Protein AF-A0A969K984-F1 (afdb_monomer)

Structure (mmCIF, N/CA/C/O backbone):
data_AF-A0A969K984-F1
#
_entry.id   AF-A0A969K984-F1
#
loop_
_atom_site.group_PDB
_atom_site.id
_atom_site.type_symbol
_atom_site.label_atom_id
_atom_site.label_alt_id
_atom_site.label_comp_id
_atom_site.label_asym_id
_atom_site.label_entity_id
_atom_site.label_seq_id
_atom_site.pdbx_PDB_ins_code
_atom_site.Cartn_x
_atom_site.Cartn_y
_atom_site.Cartn_z
_atom_site.occupancy
_atom_site.B_iso_or_equiv
_atom_site.auth_seq_id
_atom_site.auth_comp_id
_atom_site.auth_asym_id
_atom_site.auth_atom_id
_atom_site.pdbx_PDB_model_num
ATOM 1 N N . MET A 1 1 ? 23.010 2.776 8.283 1.00 29.44 1 MET A N 1
ATOM 2 C CA . MET A 1 1 ? 22.307 3.448 9.401 1.00 29.44 1 MET A CA 1
ATOM 3 C C . MET A 1 1 ? 20.868 3.620 8.939 1.00 29.44 1 MET A C 1
ATOM 5 O O . MET A 1 1 ? 20.671 4.414 8.045 1.00 29.44 1 MET A O 1
ATOM 9 N N . LYS A 1 2 ? 19.859 2.858 9.358 1.00 31.31 2 LYS A N 1
ATOM 10 C CA . LYS A 1 2 ? 19.681 1.889 10.449 1.00 31.31 2 LYS A CA 1
ATOM 11 C C . LYS A 1 2 ? 18.941 0.668 9.880 1.00 31.31 2 LYS A C 1
ATOM 13 O O . LYS A 1 2 ? 17.960 0.861 9.172 1.00 31.31 2 LYS A O 1
ATOM 18 N N . ASP A 1 3 ? 19.363 -0.538 10.251 1.00 35.41 3 ASP A N 1
ATOM 19 C CA . ASP A 1 3 ? 18.446 -1.679 10.307 1.00 35.41 3 ASP A CA 1
ATOM 20 C C . ASP A 1 3 ? 17.436 -1.366 11.413 1.00 35.41 3 ASP A C 1
ATOM 22 O O . ASP A 1 3 ? 17.715 -1.510 12.605 1.00 35.41 3 ASP A O 1
ATOM 26 N N . ILE A 1 4 ? 16.303 -0.795 11.018 1.00 31.98 4 ILE A N 1
ATOM 27 C CA . ILE A 1 4 ? 15.129 -0.690 11.875 1.00 31.98 4 ILE A CA 1
ATOM 28 C C . ILE A 1 4 ? 14.462 -2.071 11.798 1.00 31.98 4 ILE A C 1
ATOM 30 O O . ILE A 1 4 ? 14.256 -2.555 10.684 1.00 31.98 4 ILE A O 1
ATOM 34 N N . PRO A 1 5 ? 14.185 -2.746 12.928 1.00 35.31 5 PRO A N 1
ATOM 35 C CA . PRO A 1 5 ? 13.634 -4.096 12.909 1.00 35.31 5 PRO A CA 1
ATOM 36 C C . PRO A 1 5 ? 12.324 -4.154 12.110 1.00 35.31 5 PRO A C 1
ATOM 38 O O . PRO A 1 5 ? 11.522 -3.227 12.164 1.00 35.31 5 PRO A O 1
ATOM 41 N N . GLU A 1 6 ? 12.133 -5.276 11.409 1.00 37.88 6 GLU A N 1
ATOM 42 C CA . GLU A 1 6 ? 11.115 -5.626 10.392 1.00 37.88 6 GLU A CA 1
ATOM 43 C C . GLU A 1 6 ? 9.630 -5.397 10.759 1.00 37.88 6 GLU A C 1
ATOM 45 O O . GLU A 1 6 ? 8.745 -5.661 9.950 1.00 37.88 6 GLU A O 1
ATOM 50 N N . LEU A 1 7 ? 9.338 -4.869 11.948 1.00 39.16 7 LEU A N 1
ATOM 51 C CA . LEU A 1 7 ? 8.000 -4.545 12.442 1.00 39.16 7 LEU A CA 1
ATOM 52 C C . LEU A 1 7 ? 7.930 -3.081 12.900 1.00 39.16 7 LEU A C 1
ATOM 54 O O . LEU A 1 7 ? 7.520 -2.776 14.019 1.00 39.16 7 LEU A O 1
ATOM 58 N N . THR A 1 8 ? 8.324 -2.143 12.040 1.00 38.81 8 THR A N 1
ATOM 59 C CA . THR A 1 8 ? 7.942 -0.739 12.222 1.00 38.81 8 THR A CA 1
ATOM 60 C C . THR A 1 8 ? 6.462 -0.589 11.885 1.00 38.81 8 THR A C 1
ATOM 62 O O . THR A 1 8 ? 6.066 -0.413 10.732 1.00 38.81 8 THR A O 1
ATOM 65 N N . LEU A 1 9 ? 5.620 -0.682 12.910 1.00 52.91 9 LEU A N 1
ATOM 66 C CA . LEU A 1 9 ? 4.238 -0.236 12.828 1.00 52.91 9 LEU A CA 1
ATOM 67 C C . LEU A 1 9 ? 4.232 1.294 12.854 1.00 52.91 9 LEU A C 1
ATOM 69 O O . LEU A 1 9 ? 4.351 1.922 13.901 1.00 52.91 9 LEU A O 1
ATOM 73 N N . ASP A 1 10 ? 4.146 1.887 11.670 1.00 60.81 10 ASP A N 1
ATOM 74 C CA . ASP A 1 10 ? 3.918 3.317 11.514 1.00 60.81 10 ASP A CA 1
ATOM 75 C C . ASP A 1 10 ? 2.566 3.689 12.153 1.00 60.81 10 ASP A C 1
ATOM 77 O O . ASP A 1 10 ? 1.529 3.136 11.786 1.00 60.81 10 ASP A O 1
ATOM 81 N N . LEU A 1 11 ? 2.578 4.608 13.122 1.00 63.75 11 LEU A N 1
ATOM 82 C CA . LEU A 1 11 ? 1.380 5.106 13.807 1.00 63.75 11 LEU A CA 1
ATOM 83 C C . LEU A 1 11 ? 0.364 5.699 12.842 1.00 63.75 11 LEU A C 1
ATOM 85 O O . LEU A 1 11 ? -0.839 5.492 13.008 1.00 63.75 11 LEU A O 1
ATOM 89 N N . VAL A 1 12 ? 0.848 6.402 11.819 1.00 57.31 12 VAL A N 1
ATOM 90 C CA . VAL A 1 12 ? 0.005 6.953 10.760 1.00 57.31 12 VAL A CA 1
ATOM 91 C C . VAL A 1 12 ? -0.659 5.802 10.010 1.00 57.31 12 VAL A C 1
ATOM 93 O O . VAL A 1 12 ? -1.861 5.839 9.749 1.00 57.31 12 VAL A O 1
ATOM 96 N N . ALA A 1 13 ? 0.085 4.726 9.738 1.00 58.88 13 ALA A N 1
ATOM 97 C CA . ALA A 1 13 ? -0.450 3.526 9.110 1.00 58.88 13 ALA A CA 1
ATOM 98 C C . ALA A 1 13 ? -1.434 2.766 10.011 1.00 58.88 13 ALA A C 1
ATOM 100 O O . ALA A 1 13 ? -2.485 2.380 9.512 1.00 58.88 13 ALA A O 1
ATOM 101 N N . ILE A 1 14 ? -1.157 2.559 11.305 1.00 65.06 14 ILE A N 1
ATOM 102 C CA . ILE A 1 14 ? -2.120 1.933 12.231 1.00 65.06 14 ILE A CA 1
ATOM 103 C C . ILE A 1 14 ? -3.399 2.749 12.245 1.00 65.06 14 ILE A C 1
ATOM 105 O O . ILE A 1 14 ? -4.471 2.205 12.006 1.00 65.06 14 ILE A O 1
ATOM 109 N N . ARG A 1 15 ? -3.291 4.058 12.463 1.00 65.19 15 ARG A N 1
ATOM 110 C CA . ARG A 1 15 ? -4.467 4.897 12.629 1.00 65.19 15 ARG A CA 1
ATOM 111 C C . ARG A 1 15 ? -5.295 4.981 11.353 1.00 65.19 15 ARG A C 1
ATOM 113 O O . ARG A 1 15 ? -6.510 4.814 11.386 1.00 65.19 15 ARG A O 1
ATOM 120 N N . LYS A 1 16 ? -4.633 5.150 10.207 1.00 62.50 16 LYS A N 1
ATOM 121 C CA . LYS A 1 16 ? -5.291 5.120 8.898 1.00 62.50 16 LYS A CA 1
ATOM 122 C C . LYS A 1 16 ? -6.009 3.792 8.651 1.00 62.50 16 LYS A C 1
ATOM 124 O O . LYS A 1 16 ? -7.085 3.785 8.059 1.00 62.50 16 LYS A O 1
ATOM 129 N N . ARG A 1 17 ? -5.394 2.673 9.047 1.00 60.78 17 ARG A N 1
ATOM 130 C CA . ARG A 1 17 ? -5.934 1.330 8.805 1.00 60.78 17 ARG A CA 1
ATOM 131 C C . ARG A 1 17 ? -7.033 0.941 9.794 1.00 60.78 17 ARG A C 1
ATOM 133 O O . ARG A 1 17 ? -7.969 0.286 9.365 1.00 60.78 17 ARG A O 1
ATOM 140 N N . ALA A 1 18 ? -6.933 1.344 11.058 1.00 57.12 18 ALA A N 1
ATOM 141 C CA . ALA A 1 18 ? -7.891 1.007 12.109 1.00 57.12 18 ALA A CA 1
ATOM 142 C C . ALA A 1 18 ? -9.104 1.950 12.136 1.00 57.12 18 ALA A C 1
ATOM 144 O O . ALA A 1 18 ? -10.212 1.497 12.388 1.00 57.12 18 ALA A O 1
ATOM 145 N N . PHE A 1 19 ? -8.921 3.239 11.826 1.00 60.19 19 PHE A N 1
ATOM 146 C CA . PHE A 1 19 ? -9.967 4.254 12.024 1.00 60.19 19 PHE A CA 1
ATOM 147 C C . PHE A 1 19 ? -10.471 4.903 10.728 1.00 60.19 19 PHE A C 1
ATOM 149 O O . PHE A 1 19 ? -11.319 5.788 10.766 1.00 60.19 19 PHE A O 1
ATOM 156 N N . GLY A 1 20 ? -9.976 4.475 9.559 1.00 54.44 20 GLY A N 1
ATOM 157 C CA . GLY A 1 20 ? -10.542 4.844 8.252 1.00 54.44 20 GLY A CA 1
ATOM 158 C C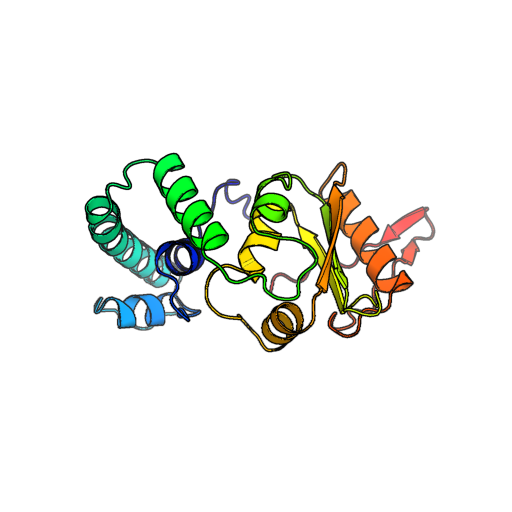 . GLY A 1 20 ? -10.445 6.328 7.872 1.00 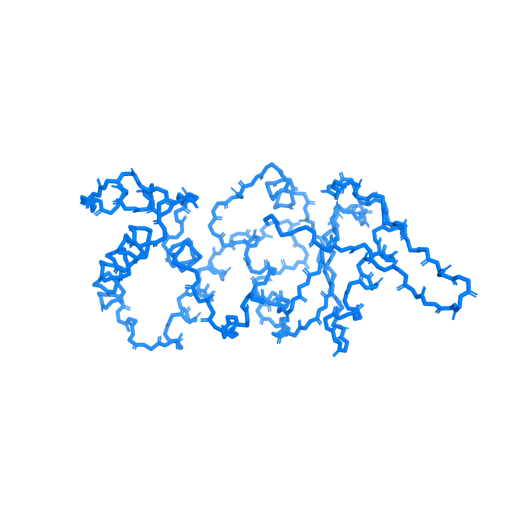54.44 20 GLY A C 1
ATOM 159 O O . GLY A 1 20 ? -10.973 6.728 6.834 1.00 54.44 20 GLY A O 1
ATOM 160 N N . GLU A 1 21 ? -9.764 7.150 8.669 1.00 53.78 21 GLU A N 1
ATOM 161 C CA . GLU A 1 21 ? -9.689 8.590 8.449 1.00 53.78 21 GLU A CA 1
ATOM 162 C C . GLU A 1 21 ? -8.963 8.896 7.123 1.00 53.78 21 GLU A C 1
ATOM 164 O O . GLU A 1 21 ? -7.994 8.229 6.725 1.00 53.78 21 GLU A O 1
ATOM 169 N N . SER A 1 22 ? -9.411 9.938 6.411 1.00 55.97 22 SER A N 1
ATOM 170 C CA . SER A 1 22 ? -8.563 10.690 5.480 1.00 55.97 22 SER A CA 1
ATOM 171 C C . SER A 1 22 ? -7.473 11.368 6.301 1.00 55.97 22 SER A C 1
ATOM 173 O O . SER A 1 22 ? -7.573 12.541 6.641 1.00 55.97 22 SER A O 1
ATOM 175 N N . GLY A 1 23 ? -6.538 10.540 6.756 1.00 52.88 23 GLY A N 1
ATOM 176 C CA . GLY A 1 23 ? -5.785 10.811 7.958 1.00 52.88 23 GLY A CA 1
ATOM 177 C C . GLY A 1 23 ? -4.539 11.640 7.689 1.00 52.88 23 GLY A C 1
ATOM 178 O O . GLY A 1 23 ? -3.985 11.566 6.585 1.00 52.88 23 GLY A O 1
ATOM 179 N N . PRO A 1 24 ? -4.099 12.397 8.695 1.00 55.31 24 PRO A N 1
ATOM 180 C CA . PRO A 1 24 ? -3.012 13.341 8.548 1.00 55.31 24 PRO A CA 1
ATOM 181 C C . PRO A 1 24 ? -1.668 12.688 8.211 1.00 55.31 24 PRO A C 1
ATOM 183 O O . PRO A 1 24 ? -1.425 11.534 8.567 1.00 55.31 24 PRO A O 1
ATOM 186 N N . ARG A 1 25 ? -0.823 13.404 7.466 1.00 60.44 25 ARG A N 1
ATOM 187 C CA . ARG A 1 25 ? 0.450 12.907 6.917 1.00 60.44 25 ARG A CA 1
ATOM 188 C C . ARG A 1 25 ? 1.570 12.969 7.939 1.00 60.44 25 ARG A C 1
ATOM 190 O O . ARG A 1 25 ? 2.476 12.144 7.888 1.00 60.44 25 ARG A O 1
ATOM 197 N N . GLU A 1 26 ? 1.475 13.924 8.851 1.00 70.50 26 GLU A N 1
ATOM 198 C CA . GLU A 1 26 ? 2.535 14.241 9.789 1.00 70.50 26 GLU A CA 1
ATOM 199 C C . GLU A 1 26 ? 2.095 13.988 11.238 1.00 70.50 26 GLU A C 1
ATOM 201 O O . GLU A 1 26 ? 0.916 14.157 11.572 1.00 70.50 26 GLU A O 1
ATOM 206 N N . PRO A 1 27 ? 3.017 13.607 12.143 1.00 73.69 27 PRO A N 1
ATOM 207 C CA . PRO A 1 27 ? 2.675 13.308 13.533 1.00 73.69 27 PRO A CA 1
ATOM 208 C C . PRO A 1 27 ? 1.909 14.432 14.251 1.00 73.69 27 PRO A C 1
ATOM 210 O O . PRO A 1 27 ? 1.051 14.147 15.081 1.00 73.69 27 PRO A O 1
ATOM 213 N N . TRP A 1 28 ? 2.175 15.704 13.945 1.00 75.62 28 TRP A N 1
ATOM 214 C CA . TRP A 1 28 ? 1.478 16.831 14.583 1.00 75.62 28 TRP A CA 1
ATOM 215 C C . TRP A 1 28 ? 0.024 16.946 14.152 1.00 75.62 28 TRP A C 1
ATOM 217 O O . TRP A 1 28 ? -0.841 17.075 15.008 1.00 75.62 28 TRP A O 1
ATOM 227 N N . GLU A 1 29 ? -0.286 16.774 12.872 1.00 76.31 29 GLU A N 1
ATOM 228 C CA . GLU A 1 29 ? -1.673 16.794 12.414 1.00 76.31 29 GLU A CA 1
ATOM 229 C C . GLU A 1 29 ? -2.475 15.607 13.020 1.00 76.31 29 GLU A C 1
ATOM 231 O O . GLU A 1 29 ? -3.654 15.723 13.362 1.00 76.31 29 GLU A O 1
ATOM 236 N N . VAL A 1 30 ? -1.820 14.453 13.226 1.00 75.12 30 VAL A N 1
ATOM 237 C CA . VAL A 1 30 ? -2.379 13.293 13.954 1.00 75.12 30 VAL A CA 1
ATOM 238 C C . VAL A 1 30 ? -2.660 13.655 15.419 1.00 75.12 30 VAL A C 1
ATOM 240 O O . VAL A 1 30 ? -3.706 13.279 15.961 1.00 75.12 30 VAL A O 1
ATOM 243 N N . ALA A 1 31 ? -1.758 14.396 16.061 1.00 79.31 31 ALA A N 1
ATOM 244 C CA . ALA A 1 31 ? -1.942 14.892 17.419 1.00 79.31 31 ALA A CA 1
ATOM 245 C C . ALA A 1 31 ? -3.056 15.949 17.519 1.00 79.31 31 ALA A C 1
ATOM 247 O O . ALA A 1 31 ? -3.873 15.851 18.435 1.00 79.31 31 ALA A O 1
ATOM 248 N N . GLU A 1 32 ? -3.149 16.889 16.571 1.00 80.69 32 GLU A N 1
ATOM 249 C CA . GLU A 1 32 ? -4.239 17.875 16.480 1.00 80.69 32 GLU A CA 1
ATOM 250 C C . GLU A 1 32 ? -5.601 17.188 16.451 1.00 80.69 32 GLU A C 1
ATOM 252 O O . GLU A 1 32 ? -6.482 17.519 17.246 1.00 80.69 32 GLU A O 1
ATOM 257 N N . HIS A 1 33 ? -5.759 16.174 15.596 1.00 75.19 33 HIS A N 1
ATOM 258 C CA . HIS A 1 33 ? -7.023 15.447 15.479 1.00 75.19 33 HIS A CA 1
ATOM 259 C C . HIS A 1 33 ? -7.401 14.699 16.763 1.00 75.19 33 HIS A C 1
ATOM 261 O O . HIS A 1 33 ? -8.579 14.564 17.075 1.00 75.19 33 HIS A O 1
ATOM 267 N N . LEU A 1 34 ? -6.421 14.217 17.535 1.00 74.75 34 LEU A N 1
ATOM 268 C CA . LEU A 1 34 ? -6.675 13.574 18.837 1.00 74.75 34 LEU A CA 1
ATOM 269 C C . LEU A 1 34 ? -6.862 14.574 19.980 1.00 74.75 34 LEU A C 1
ATOM 271 O O . LEU A 1 34 ? -7.049 14.153 21.122 1.00 74.75 34 LEU A O 1
ATOM 275 N N . GLY A 1 35 ? -6.773 15.878 19.706 1.00 81.44 35 GLY A N 1
ATOM 276 C CA . GLY A 1 35 ? -6.778 16.907 20.740 1.00 81.44 35 GLY A CA 1
ATOM 277 C C . GLY A 1 35 ? -5.573 16.812 21.679 1.00 81.44 35 GLY A C 1
ATOM 278 O O . GLY A 1 35 ? -5.667 17.221 22.835 1.00 81.44 35 GLY A O 1
ATOM 279 N N . ILE A 1 36 ? -4.453 16.250 21.214 1.00 83.25 36 ILE A N 1
ATOM 280 C CA . ILE A 1 36 ? -3.220 16.114 21.992 1.00 83.25 36 ILE A CA 1
ATOM 281 C C . ILE A 1 36 ? -2.442 17.437 21.909 1.00 83.25 36 ILE A C 1
ATOM 283 O O . ILE A 1 36 ? -2.004 17.820 20.818 1.00 83.25 36 ILE A O 1
ATOM 287 N N . PRO A 1 37 ? -2.206 18.131 23.039 1.00 83.44 37 PRO A N 1
ATOM 288 C CA . PRO A 1 37 ? -1.385 19.335 23.050 1.00 83.44 37 PRO A CA 1
ATOM 289 C C . PRO A 1 37 ? 0.052 19.012 22.634 1.00 83.44 37 PRO A C 1
ATOM 291 O O . PRO A 1 37 ? 0.687 18.129 23.213 1.00 83.44 37 PRO A O 1
ATOM 294 N N . HIS A 1 38 ? 0.581 19.740 21.657 1.00 82.06 38 HIS A N 1
ATOM 295 C CA . HIS A 1 38 ? 1.944 19.562 21.169 1.00 82.06 38 HIS A CA 1
ATOM 296 C C . HIS A 1 38 ? 2.525 20.889 20.673 1.00 82.06 38 HIS A C 1
ATOM 298 O O . HIS A 1 38 ? 1.819 21.883 20.516 1.00 82.06 38 HIS A O 1
ATOM 304 N N . VAL A 1 39 ? 3.839 20.895 20.460 1.00 78.81 39 VAL A N 1
ATOM 305 C CA . VAL A 1 39 ? 4.561 21.982 19.799 1.00 78.81 39 VAL A CA 1
ATOM 306 C C . VAL A 1 39 ? 5.069 21.424 18.479 1.00 78.81 39 VAL A C 1
ATOM 308 O O . VAL A 1 39 ? 5.701 20.366 18.478 1.00 78.81 39 VAL A O 1
ATOM 311 N N . GLU A 1 40 ? 4.799 22.117 17.375 1.00 75.56 40 GLU A N 1
ATOM 312 C CA . GLU A 1 40 ? 5.416 21.798 16.088 1.00 75.56 40 GLU A CA 1
ATOM 313 C C . GLU A 1 40 ? 6.937 21.933 16.219 1.00 75.56 40 GLU A C 1
ATOM 315 O O . GLU A 1 40 ? 7.480 23.024 16.409 1.00 75.56 40 GLU A O 1
ATOM 320 N N . ALA A 1 41 ? 7.631 20.800 16.180 1.00 75.38 41 ALA A N 1
ATOM 321 C CA . ALA A 1 41 ? 9.069 20.733 16.350 1.00 75.38 41 ALA A CA 1
ATOM 322 C C . ALA A 1 41 ? 9.641 19.661 15.424 1.00 75.38 41 ALA A C 1
ATOM 324 O O . ALA A 1 41 ? 9.224 18.506 15.457 1.00 75.38 41 ALA A O 1
ATOM 325 N N . ASN A 1 42 ? 10.635 20.053 14.627 1.00 73.88 42 ASN A N 1
ATOM 326 C CA . ASN A 1 42 ? 11.281 19.188 13.637 1.00 73.88 42 ASN A CA 1
ATOM 327 C C . ASN A 1 42 ? 12.558 18.513 14.168 1.00 73.88 42 ASN A C 1
ATOM 329 O O . ASN A 1 42 ? 13.381 18.037 13.386 1.00 73.88 42 ASN A O 1
ATOM 333 N N . ASP A 1 43 ? 12.759 18.480 15.490 1.00 84.19 43 ASP A N 1
ATOM 334 C CA . ASP A 1 43 ? 13.872 17.752 16.100 1.00 84.19 43 ASP A CA 1
ATOM 335 C C . ASP A 1 43 ? 13.477 16.303 16.457 1.00 84.19 43 ASP A C 1
ATOM 337 O O . ASP A 1 43 ? 12.361 16.062 16.931 1.00 84.19 43 ASP A O 1
ATOM 341 N N . PRO A 1 44 ? 14.381 15.317 16.275 1.00 80.44 44 PRO A N 1
ATOM 342 C CA . PRO A 1 44 ? 14.049 13.910 16.503 1.00 80.44 44 PRO A CA 1
ATOM 343 C C . PRO A 1 44 ? 13.498 13.587 17.908 1.00 80.44 44 PRO A C 1
ATOM 345 O O . PRO A 1 44 ? 12.551 12.804 17.993 1.00 80.44 44 PRO A O 1
ATOM 348 N N . PRO A 1 45 ? 14.018 14.157 19.016 1.00 84.62 45 PRO A N 1
ATOM 349 C CA . PRO A 1 45 ? 13.435 13.958 20.347 1.00 84.62 45 PRO A CA 1
ATOM 350 C C . PRO A 1 45 ? 11.985 14.434 20.487 1.00 84.62 45 PRO A C 1
ATOM 352 O O . PRO A 1 45 ? 11.176 13.761 21.131 1.00 84.62 45 PRO A O 1
ATOM 355 N N . SER A 1 46 ? 11.641 15.592 19.926 1.00 82.06 46 SER A N 1
ATOM 356 C CA . SER A 1 46 ? 10.272 16.114 19.987 1.00 82.06 46 SER A CA 1
ATOM 357 C C . SER A 1 46 ? 9.306 15.283 19.150 1.00 82.06 46 SER A C 1
ATOM 359 O O . SER A 1 46 ? 8.247 14.915 19.657 1.00 82.06 46 SER A O 1
ATOM 361 N N . ILE A 1 47 ? 9.715 14.871 17.947 1.00 80.06 47 ILE A N 1
ATOM 362 C CA . ILE A 1 47 ? 8.939 13.939 17.115 1.00 80.06 47 ILE A CA 1
ATOM 363 C C . ILE A 1 47 ? 8.726 12.610 17.852 1.00 80.06 47 ILE A C 1
ATOM 365 O O . ILE A 1 47 ? 7.603 12.118 17.918 1.00 80.06 47 ILE A O 1
ATOM 369 N N . ALA A 1 48 ? 9.768 12.045 18.472 1.00 81.12 48 ALA A N 1
ATOM 370 C CA . ALA A 1 48 ? 9.653 10.789 19.217 1.00 81.12 48 ALA A CA 1
ATOM 371 C C . ALA A 1 48 ? 8.672 10.888 20.398 1.00 81.12 48 ALA A C 1
ATOM 373 O O . ALA A 1 48 ? 7.896 9.961 20.635 1.00 81.12 48 ALA A O 1
ATOM 374 N N . ARG A 1 49 ? 8.672 12.014 21.125 1.00 83.69 49 ARG A N 1
ATOM 375 C CA . ARG A 1 49 ? 7.705 12.267 22.206 1.00 83.69 49 ARG A CA 1
ATOM 376 C C . ARG A 1 49 ? 6.280 12.385 21.681 1.00 83.69 49 ARG A C 1
ATOM 378 O O . ARG A 1 49 ? 5.380 11.787 22.259 1.00 83.69 49 ARG A O 1
ATOM 385 N N . LEU A 1 50 ? 6.093 13.110 20.584 1.00 83.69 50 LEU A N 1
ATOM 386 C CA . LEU A 1 50 ? 4.794 13.292 19.947 1.00 83.69 50 LEU A CA 1
ATOM 387 C C . LEU A 1 50 ? 4.204 11.956 19.477 1.00 83.69 50 LEU A C 1
ATOM 389 O O . LEU A 1 50 ? 3.078 11.617 19.829 1.00 83.69 50 LEU A O 1
ATOM 393 N N . VAL A 1 51 ? 5.009 11.156 18.777 1.00 81.31 51 VAL A N 1
ATOM 394 C CA . VAL A 1 51 ? 4.701 9.772 18.380 1.00 81.31 51 VAL A CA 1
ATOM 395 C C . VAL A 1 51 ? 4.308 8.932 19.601 1.00 81.31 51 VAL A C 1
ATOM 397 O O . VAL A 1 51 ? 3.266 8.283 19.589 1.00 81.31 51 VAL A O 1
ATOM 400 N N . ALA A 1 52 ? 5.075 8.977 20.693 1.00 83.12 52 ALA A N 1
ATOM 401 C CA . ALA A 1 52 ? 4.740 8.226 21.906 1.00 83.12 52 ALA A CA 1
ATOM 402 C C . ALA A 1 52 ? 3.407 8.671 22.538 1.00 83.12 52 ALA A C 1
ATOM 404 O O . ALA A 1 52 ? 2.625 7.828 22.971 1.00 83.12 52 ALA A O 1
ATOM 405 N N . MET A 1 53 ? 3.119 9.976 22.570 1.00 82.81 53 MET A N 1
ATOM 406 C CA . MET A 1 53 ? 1.848 10.506 23.082 1.00 82.81 53 MET A CA 1
ATOM 407 C C . MET A 1 53 ? 0.657 10.063 22.231 1.00 82.81 53 MET A C 1
ATOM 409 O O . MET A 1 53 ? -0.356 9.631 22.778 1.00 82.81 53 MET A O 1
ATOM 413 N N . ILE A 1 54 ? 0.800 10.120 20.906 1.00 81.69 54 ILE A N 1
ATOM 414 C CA . ILE A 1 54 ? -0.198 9.610 19.960 1.00 81.69 54 ILE A CA 1
ATOM 415 C C . ILE A 1 54 ? -0.449 8.127 20.210 1.00 81.69 54 ILE A C 1
ATOM 417 O O . ILE A 1 54 ? -1.604 7.711 20.268 1.00 81.69 54 ILE A O 1
ATOM 421 N N . TRP A 1 55 ? 0.611 7.335 20.390 1.00 80.62 55 TRP A N 1
ATOM 422 C CA . TRP A 1 55 ? 0.484 5.905 20.653 1.00 80.62 55 TRP A CA 1
ATOM 423 C C . TRP A 1 55 ? -0.279 5.617 21.942 1.00 80.62 55 TRP A C 1
ATOM 425 O O . TRP A 1 55 ? -1.232 4.849 21.915 1.00 80.62 55 TRP A O 1
ATOM 435 N N . MET A 1 56 ? 0.093 6.265 23.050 1.00 81.12 56 MET A N 1
ATOM 436 C CA . MET A 1 56 ? -0.586 6.074 24.337 1.00 81.12 56 MET A CA 1
ATOM 437 C C . MET A 1 56 ? -2.073 6.415 24.245 1.00 81.12 56 MET A C 1
ATOM 439 O O . MET A 1 56 ? -2.900 5.640 24.701 1.00 81.12 56 MET A O 1
ATOM 443 N N . ARG A 1 57 ? -2.418 7.524 23.580 1.00 80.75 57 ARG A N 1
ATOM 444 C CA . ARG A 1 57 ? -3.818 7.892 23.350 1.00 80.75 57 ARG A CA 1
ATOM 445 C C . ARG A 1 57 ? -4.554 6.874 22.477 1.00 80.75 57 ARG A C 1
ATOM 447 O O . ARG A 1 57 ? -5.707 6.571 22.742 1.00 80.75 57 ARG A O 1
ATOM 454 N N . SER A 1 58 ? -3.883 6.355 21.450 1.00 74.62 58 SER A N 1
ATOM 455 C CA . SER A 1 58 ? -4.464 5.368 20.533 1.00 74.62 58 SER A CA 1
ATOM 456 C C . SER A 1 58 ? -4.691 4.013 21.209 1.00 74.62 58 SER A C 1
ATOM 458 O O . SER A 1 58 ? -5.620 3.309 20.833 1.00 74.62 58 SER A O 1
ATOM 460 N N . ILE A 1 59 ? -3.859 3.635 22.190 1.00 75.81 59 ILE A N 1
ATOM 461 C CA . ILE A 1 59 ? -4.056 2.406 22.973 1.00 75.81 59 ILE A CA 1
ATOM 462 C C . ILE A 1 59 ? -5.381 2.465 23.732 1.00 75.81 59 ILE A C 1
ATOM 464 O O . ILE A 1 59 ? -6.113 1.485 23.690 1.00 75.81 59 ILE A O 1
ATOM 468 N N . ASP A 1 60 ? -5.720 3.599 24.353 1.00 72.31 60 ASP A N 1
ATOM 469 C CA . ASP A 1 60 ? -6.990 3.742 25.081 1.00 72.31 60 ASP A CA 1
ATOM 470 C C . ASP A 1 60 ? -8.201 3.478 24.164 1.00 72.31 60 ASP A C 1
ATOM 472 O O . ASP A 1 60 ? -9.150 2.791 24.547 1.00 72.31 60 ASP A O 1
ATOM 476 N N . ASP A 1 61 ? -8.150 3.990 22.929 1.00 68.81 61 ASP A N 1
ATOM 477 C CA . ASP A 1 61 ? -9.206 3.792 21.932 1.00 68.81 61 ASP A CA 1
ATOM 478 C C . ASP A 1 61 ? -9.257 2.325 21.448 1.00 68.81 61 ASP A C 1
ATOM 480 O O . ASP A 1 61 ? -10.335 1.753 21.286 1.00 68.81 61 ASP A O 1
ATOM 484 N N . LEU A 1 62 ? -8.096 1.684 21.268 1.00 71.81 62 LEU A N 1
ATOM 485 C CA . LEU A 1 62 ? -7.974 0.279 20.853 1.00 71.81 62 LEU A CA 1
ATOM 486 C C . LEU A 1 62 ? -8.408 -0.713 21.945 1.00 71.81 62 LEU A C 1
ATOM 488 O O . LEU A 1 62 ? -9.047 -1.720 21.635 1.00 71.81 62 LEU A O 1
ATOM 492 N N . GLU A 1 63 ? -8.108 -0.440 23.216 1.00 68.12 63 GLU A N 1
ATOM 493 C CA . GLU A 1 63 ? -8.589 -1.239 24.350 1.00 68.12 63 GLU A CA 1
ATOM 494 C C . GLU A 1 63 ? -10.118 -1.181 24.458 1.00 68.12 63 GLU A C 1
ATOM 496 O O . GLU A 1 63 ? -10.753 -2.202 24.734 1.00 68.12 63 GLU A O 1
ATOM 501 N N . GLY A 1 64 ? -10.719 -0.022 24.162 1.00 68.06 64 GLY A N 1
ATOM 502 C CA . GLY A 1 64 ? -12.172 0.128 24.037 1.00 68.06 64 GLY A CA 1
ATOM 503 C C . GLY A 1 64 ? -12.792 -0.793 22.976 1.00 68.06 64 GLY A C 1
ATOM 504 O O . GLY A 1 64 ? -13.902 -1.288 23.166 1.00 68.06 64 GLY A O 1
ATOM 505 N N . GLU A 1 65 ? -12.043 -1.098 21.914 1.00 66.25 65 GLU A N 1
ATOM 506 C CA . GLU A 1 65 ? -12.393 -2.037 20.834 1.00 66.25 65 GLU A CA 1
ATOM 507 C C . GLU A 1 65 ? -11.921 -3.483 21.111 1.00 66.25 65 GLU A C 1
ATOM 509 O O . GLU A 1 65 ? -11.966 -4.349 20.237 1.00 66.25 65 GLU A O 1
ATOM 514 N N . SER A 1 66 ? -11.477 -3.784 22.341 1.00 77.62 66 SER A N 1
ATOM 515 C CA . SER A 1 66 ? -10.949 -5.098 22.761 1.00 77.62 66 SER A CA 1
ATOM 516 C C . SER A 1 66 ? -9.681 -5.561 22.022 1.00 77.62 66 SER A C 1
ATOM 518 O O . SER A 1 66 ? -9.353 -6.752 22.032 1.00 77.62 66 SER A O 1
ATOM 520 N N . VAL A 1 67 ? -8.932 -4.646 21.403 1.00 80.12 67 VAL A N 1
ATOM 521 C CA . VAL A 1 67 ? -7.666 -4.949 20.720 1.00 80.12 67 VAL A CA 1
ATOM 522 C C . VAL A 1 67 ? -6.536 -4.976 21.746 1.00 80.12 67 VAL A C 1
ATOM 524 O O . VAL A 1 67 ? -6.052 -3.936 22.179 1.00 80.12 67 VAL A O 1
ATOM 527 N N . THR A 1 68 ? -6.092 -6.176 22.133 1.00 79.06 68 THR A N 1
ATOM 528 C CA . THR A 1 68 ? -5.053 -6.351 23.175 1.00 79.06 68 THR A CA 1
ATOM 529 C C . THR A 1 68 ? -3.785 -7.032 22.665 1.00 79.06 68 THR A C 1
ATOM 531 O O . THR A 1 68 ? -2.752 -7.033 23.337 1.00 79.06 68 THR A O 1
ATOM 534 N N . THR A 1 69 ? -3.831 -7.597 21.457 1.00 81.94 69 THR A N 1
ATOM 535 C CA . THR A 1 69 ? -2.705 -8.283 20.818 1.00 81.94 69 THR A CA 1
ATOM 536 C C . THR A 1 69 ? -2.477 -7.786 19.392 1.00 81.94 69 THR A C 1
ATOM 538 O O . THR A 1 69 ? -3.369 -7.216 18.763 1.00 81.94 69 THR A O 1
ATOM 541 N N . LEU A 1 70 ? -1.287 -8.050 18.836 1.00 76.50 70 LEU A N 1
ATOM 542 C CA . LEU A 1 70 ? -1.007 -7.764 17.423 1.00 76.50 70 LEU A CA 1
ATOM 543 C C . LEU A 1 70 ? -1.988 -8.497 16.496 1.00 76.50 70 LEU A C 1
ATOM 545 O O . LEU A 1 70 ? -2.433 -7.927 15.509 1.00 76.50 70 LEU A O 1
ATOM 549 N N . SER A 1 71 ? -2.378 -9.725 16.846 1.00 80.06 71 SER A N 1
ATOM 550 C CA . SER A 1 71 ? -3.360 -10.492 16.078 1.00 80.06 71 SER A CA 1
ATOM 551 C C . SER A 1 71 ? -4.760 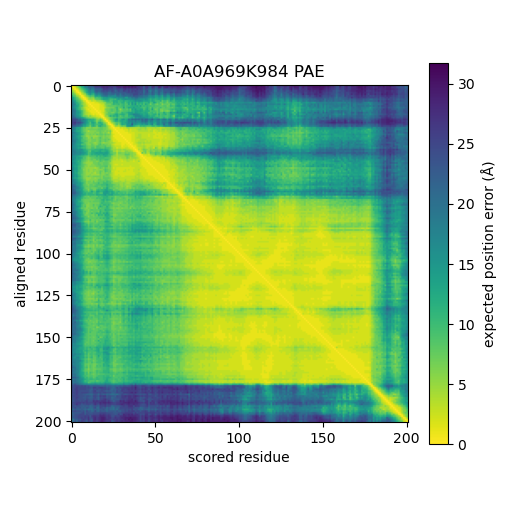-9.882 16.121 1.00 80.06 71 SER A C 1
ATOM 553 O O . SER A 1 71 ? -5.495 -9.990 15.144 1.00 80.06 71 SER A O 1
ATOM 555 N N . ASP A 1 72 ? -5.147 -9.225 17.216 1.00 80.31 72 ASP A N 1
ATOM 556 C CA . ASP A 1 72 ? -6.416 -8.489 17.261 1.00 80.31 72 ASP A CA 1
ATOM 557 C C . ASP A 1 72 ? -6.363 -7.263 16.349 1.00 80.31 72 ASP A C 1
ATOM 559 O O . ASP A 1 72 ? -7.309 -7.000 15.610 1.00 80.31 72 ASP A O 1
ATOM 563 N N . LEU A 1 73 ? -5.222 -6.569 16.320 1.00 76.88 73 LEU A N 1
ATOM 564 C CA . LEU A 1 73 ? -5.015 -5.448 15.410 1.00 76.88 73 LEU A CA 1
ATOM 565 C C . LEU A 1 73 ? -5.042 -5.901 13.942 1.00 76.88 73 LEU A C 1
ATOM 567 O O . LEU A 1 73 ? -5.669 -5.247 13.113 1.00 76.88 73 LEU A O 1
ATOM 571 N N . GLU A 1 74 ? -4.410 -7.031 13.616 1.00 78.38 74 GLU A N 1
ATOM 572 C CA . GLU A 1 74 ? -4.475 -7.632 12.277 1.00 78.38 74 GLU A CA 1
ATOM 573 C C . GLU A 1 74 ? -5.920 -7.942 11.869 1.00 78.38 74 GLU A C 1
ATOM 575 O O . GLU A 1 74 ? -6.322 -7.590 10.763 1.00 78.38 74 GLU A O 1
ATOM 580 N N . ARG A 1 75 ? -6.734 -8.501 12.774 1.00 82.75 75 ARG A N 1
ATOM 581 C CA . ARG A 1 75 ? -8.160 -8.768 12.511 1.00 82.75 75 ARG A CA 1
ATOM 582 C C . ARG A 1 75 ? -8.952 -7.499 12.222 1.00 82.75 75 ARG A C 1
ATOM 584 O O . ARG A 1 75 ? -9.788 -7.512 11.325 1.00 82.75 75 ARG A O 1
ATOM 591 N N . VAL A 1 76 ? -8.698 -6.415 12.955 1.00 79.75 76 VAL A N 1
ATOM 592 C CA . VAL A 1 76 ? -9.349 -5.121 12.693 1.00 79.75 76 VAL A CA 1
ATOM 593 C C . VAL A 1 76 ? -8.972 -4.609 11.305 1.00 79.75 76 VAL A C 1
ATOM 595 O O . VAL A 1 76 ? -9.842 -4.204 10.538 1.00 79.75 76 VAL A O 1
ATOM 598 N N . ILE A 1 77 ? -7.689 -4.671 10.947 1.00 77.12 77 ILE A N 1
ATOM 599 C CA . ILE A 1 77 ? -7.206 -4.229 9.633 1.00 77.12 77 ILE A CA 1
ATOM 600 C C . ILE A 1 77 ? -7.832 -5.060 8.505 1.00 77.12 77 ILE A C 1
ATOM 602 O O . ILE A 1 77 ? -8.270 -4.494 7.499 1.00 77.12 77 ILE A O 1
ATOM 606 N N . ASP A 1 78 ? -7.890 -6.380 8.671 1.00 84.50 78 ASP A N 1
ATOM 607 C CA . ASP A 1 78 ? -8.489 -7.289 7.696 1.00 84.50 78 ASP A CA 1
ATOM 608 C C . ASP A 1 78 ? -9.993 -7.017 7.551 1.00 84.50 78 ASP A C 1
ATOM 610 O O . ASP A 1 78 ? -10.480 -6.892 6.428 1.00 84.50 78 ASP A O 1
ATOM 614 N N . ALA A 1 79 ? -10.710 -6.795 8.658 1.00 82.81 79 ALA A N 1
ATOM 615 C CA . ALA A 1 79 ? -12.130 -6.442 8.642 1.00 82.81 79 ALA A CA 1
ATOM 616 C C . ALA A 1 79 ? -12.401 -5.112 7.914 1.00 82.81 79 ALA A C 1
ATOM 618 O O . ALA A 1 79 ? -13.360 -5.010 7.146 1.00 82.81 79 ALA A O 1
ATOM 619 N N . VAL A 1 80 ? -11.543 -4.100 8.095 1.00 81.50 80 VAL A N 1
ATOM 620 C CA . VAL A 1 80 ? -11.646 -2.832 7.351 1.00 81.50 80 VAL A CA 1
ATOM 621 C C . VAL A 1 80 ? -11.436 -3.066 5.856 1.00 81.50 80 VAL A C 1
ATOM 623 O O . VAL A 1 80 ? -12.197 -2.541 5.046 1.00 81.50 80 VAL A O 1
ATOM 626 N N . LEU A 1 81 ? -10.442 -3.873 5.472 1.00 84.38 81 LEU A N 1
ATOM 627 C CA . LEU A 1 81 ? -10.199 -4.199 4.065 1.00 84.38 81 LEU A CA 1
ATOM 628 C C . LEU A 1 81 ? -11.367 -4.978 3.443 1.00 84.38 81 LEU A C 1
ATOM 630 O O . LEU A 1 81 ? -11.717 -4.726 2.290 1.00 84.38 81 LEU A O 1
ATOM 634 N N . GLU A 1 82 ? -11.960 -5.909 4.188 1.00 87.88 82 GLU A N 1
ATOM 635 C CA . GLU A 1 82 ? -13.137 -6.678 3.774 1.00 87.88 82 GLU A CA 1
ATOM 636 C C . GLU A 1 82 ? -14.379 -5.801 3.588 1.00 87.88 82 GLU A C 1
ATOM 638 O O . GLU A 1 82 ? -15.180 -6.064 2.690 1.00 87.88 82 GLU A O 1
ATOM 643 N N . ALA A 1 83 ? -14.513 -4.742 4.388 1.00 85.06 83 ALA A N 1
ATOM 644 C CA . ALA A 1 83 ? -15.586 -3.761 4.269 1.00 85.06 83 ALA A CA 1
ATOM 645 C C . ALA A 1 83 ? -15.358 -2.724 3.150 1.00 85.06 83 ALA A C 1
ATOM 647 O O . ALA A 1 83 ? -16.304 -2.035 2.756 1.00 85.06 83 ALA A O 1
ATOM 648 N N . THR A 1 84 ? -14.133 -2.587 2.627 1.00 85.31 84 THR A N 1
ATOM 649 C CA . THR A 1 84 ? -13.828 -1.647 1.539 1.00 85.31 84 THR A CA 1
ATOM 650 C C . THR A 1 84 ? -14.556 -2.028 0.247 1.00 85.31 84 THR A C 1
ATOM 652 O O . THR A 1 84 ? -14.631 -3.193 -0.139 1.00 85.31 84 THR A O 1
ATOM 655 N N . ASP A 1 85 ? -15.037 -1.023 -0.488 1.00 85.81 85 ASP A N 1
ATOM 656 C CA . ASP A 1 85 ? -15.678 -1.228 -1.785 1.00 85.81 85 ASP A CA 1
ATOM 657 C C . ASP A 1 85 ? -14.664 -1.532 -2.908 1.00 85.81 85 ASP A C 1
ATOM 659 O O . ASP A 1 85 ? -13.823 -0.706 -3.282 1.00 85.81 85 ASP A O 1
ATOM 663 N N . PHE A 1 86 ? -14.783 -2.727 -3.492 1.00 92.62 86 PHE A N 1
ATOM 664 C CA . PHE A 1 86 ? -14.031 -3.169 -4.672 1.00 92.62 86 PHE A CA 1
ATOM 665 C C . PHE A 1 86 ? -14.875 -3.156 -5.960 1.00 92.62 86 PHE A C 1
ATOM 667 O O . PHE A 1 86 ? -14.481 -3.759 -6.963 1.00 92.62 86 PHE A O 1
ATOM 674 N N . ALA A 1 87 ? -16.020 -2.468 -5.988 1.00 91.19 87 ALA A N 1
ATOM 675 C CA . ALA A 1 87 ? -16.890 -2.406 -7.158 1.00 91.19 87 ALA A CA 1
ATOM 676 C C . ALA A 1 87 ? -16.122 -2.062 -8.449 1.00 91.19 87 ALA A C 1
ATOM 678 O O . ALA A 1 87 ? -15.272 -1.170 -8.514 1.00 91.19 87 ALA A O 1
ATOM 679 N N . GLY A 1 88 ? -16.418 -2.823 -9.506 1.00 92.44 88 GLY A N 1
ATOM 680 C CA . GLY A 1 88 ? -15.784 -2.674 -10.817 1.00 92.44 88 GLY A CA 1
ATOM 681 C C . GLY A 1 88 ? -14.373 -3.260 -10.938 1.00 92.44 88 GLY A C 1
ATOM 682 O O . GLY A 1 88 ? -13.808 -3.206 -12.034 1.00 92.44 88 GLY A O 1
ATOM 683 N N . LYS A 1 89 ? -13.813 -3.844 -9.871 1.00 96.38 89 LYS A N 1
ATOM 684 C CA . LYS A 1 89 ? -12.534 -4.567 -9.893 1.00 96.38 89 LYS A CA 1
ATOM 685 C C . LYS A 1 89 ? -12.764 -6.054 -10.155 1.00 96.38 89 LYS A C 1
ATOM 687 O O . LYS A 1 89 ? -13.797 -6.620 -9.822 1.00 96.38 89 LYS A O 1
ATOM 692 N N . ALA A 1 90 ? -11.783 -6.682 -10.787 1.00 97.19 90 ALA A N 1
ATOM 693 C CA . ALA A 1 90 ? -11.724 -8.118 -11.048 1.00 97.19 90 ALA A CA 1
ATOM 694 C C . ALA A 1 90 ? -10.974 -8.883 -9.940 1.00 97.19 90 ALA A C 1
ATOM 696 O O . ALA A 1 90 ? -10.582 -10.026 -10.150 1.00 97.19 90 ALA A O 1
ATOM 697 N N . PHE A 1 91 ? -10.725 -8.220 -8.813 1.00 96.56 91 PHE A N 1
ATOM 698 C CA . PHE A 1 91 ? -10.127 -8.755 -7.597 1.00 96.56 91 PHE A CA 1
ATOM 699 C C . PHE A 1 91 ? -10.850 -8.125 -6.404 1.00 96.56 91 PHE A C 1
ATOM 701 O O . PHE A 1 91 ? -11.345 -6.997 -6.516 1.00 96.56 91 PHE A O 1
ATOM 708 N N . GLY A 1 92 ? -10.918 -8.844 -5.291 1.00 96.06 92 GLY A N 1
ATOM 709 C CA . GLY A 1 92 ? -11.556 -8.396 -4.057 1.00 96.06 92 GLY A CA 1
ATOM 710 C C . GLY A 1 92 ? -10.625 -8.453 -2.844 1.00 96.06 92 GLY A C 1
ATOM 711 O O . GLY A 1 92 ? -9.442 -8.782 -2.979 1.00 96.06 92 GLY A O 1
ATOM 712 N N . PRO A 1 93 ? -11.162 -8.175 -1.644 1.00 93.81 93 PRO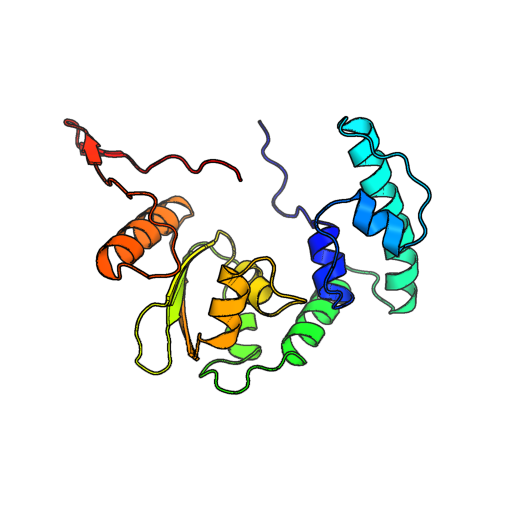 A N 1
ATOM 713 C CA . PRO A 1 93 ? -10.402 -8.210 -0.396 1.00 93.81 93 PRO A CA 1
ATOM 714 C C . PRO A 1 93 ? -9.677 -9.541 -0.179 1.00 93.81 93 PRO A C 1
ATOM 716 O O . PRO A 1 93 ? -8.493 -9.554 0.136 1.00 93.81 93 PRO A O 1
ATOM 719 N N . GLN A 1 94 ? -10.352 -10.663 -0.450 1.00 95.12 94 GLN A N 1
ATOM 720 C CA . GLN A 1 94 ? -9.795 -12.006 -0.262 1.00 95.12 94 GLN A CA 1
ATOM 721 C C . GLN A 1 94 ? -8.577 -12.273 -1.159 1.00 95.12 94 GLN A C 1
ATOM 723 O O . GLN A 1 94 ? -7.604 -12.876 -0.712 1.00 95.12 94 GLN A O 1
ATOM 728 N N . ASP A 1 95 ? -8.576 -11.766 -2.396 1.00 96.88 95 ASP A N 1
ATOM 729 C CA . ASP A 1 95 ? -7.417 -11.882 -3.291 1.00 96.88 95 ASP A CA 1
ATOM 730 C C . ASP A 1 95 ? -6.215 -11.091 -2.762 1.00 96.88 95 ASP A C 1
ATOM 732 O O . ASP A 1 95 ? -5.069 -11.504 -2.937 1.00 96.88 95 ASP A O 1
ATOM 736 N N . VAL A 1 96 ? -6.471 -9.946 -2.117 1.00 95.56 96 VAL A N 1
ATOM 737 C CA . VAL A 1 96 ? -5.435 -9.101 -1.510 1.00 95.56 96 VAL A CA 1
ATOM 738 C C . VAL A 1 96 ? -4.895 -9.735 -0.227 1.00 95.56 96 VAL A C 1
ATOM 740 O O . VAL A 1 96 ? -3.679 -9.781 -0.047 1.00 95.56 96 VAL A O 1
ATOM 743 N N . LEU A 1 97 ? -5.769 -10.263 0.633 1.00 92.62 97 LEU A N 1
ATOM 744 C CA . LEU A 1 97 ? -5.394 -10.946 1.875 1.00 92.62 97 LEU A CA 1
ATOM 745 C C . LEU A 1 97 ? -4.621 -12.246 1.622 1.00 92.62 97 LEU A C 1
ATOM 747 O O . LEU A 1 97 ? -3.740 -12.591 2.404 1.00 92.62 97 LEU A O 1
ATOM 751 N N . ALA A 1 98 ? -4.893 -12.928 0.507 1.00 95.88 98 ALA A N 1
ATOM 752 C CA . ALA A 1 98 ? -4.176 -14.134 0.093 1.00 95.88 98 ALA A CA 1
ATOM 753 C C . ALA A 1 98 ? -2.764 -13.864 -0.464 1.00 95.88 98 ALA A C 1
ATOM 755 O O . ALA A 1 98 ? -2.013 -14.808 -0.735 1.00 95.88 98 ALA A O 1
ATOM 756 N N . LEU A 1 99 ? -2.381 -12.598 -0.672 1.00 95.81 99 LEU A N 1
ATOM 757 C CA . LEU A 1 99 ? -1.023 -12.267 -1.097 1.00 95.81 99 LEU A CA 1
ATOM 758 C C . LEU A 1 99 ? -0.008 -12.635 -0.004 1.00 95.81 99 LEU A C 1
ATOM 760 O O . LEU A 1 99 ? -0.304 -12.538 1.183 1.00 95.81 99 LEU A O 1
ATOM 764 N N . PRO A 1 100 ? 1.222 -13.017 -0.379 1.00 94.56 100 PRO A N 1
ATOM 765 C CA . PRO A 1 100 ? 2.238 -13.352 0.604 1.00 94.56 100 PRO A CA 1
ATOM 766 C C . PRO A 1 100 ? 2.850 -12.094 1.236 1.00 94.56 100 PRO A C 1
ATOM 768 O O . PRO A 1 100 ? 3.062 -11.076 0.565 1.00 94.56 100 PRO A O 1
ATOM 771 N N . ASP A 1 101 ? 3.271 -12.208 2.493 1.00 92.38 101 ASP A N 1
ATOM 772 C CA . ASP A 1 101 ? 4.218 -11.280 3.124 1.00 92.38 101 ASP A CA 1
ATOM 773 C C . ASP A 1 101 ? 5.643 -11.596 2.656 1.00 92.38 101 ASP A C 1
ATOM 775 O O . ASP A 1 101 ? 6.500 -12.064 3.398 1.00 92.38 101 ASP A O 1
ATOM 779 N N . ALA A 1 102 ? 5.866 -11.432 1.354 1.00 93.31 102 ALA A N 1
ATOM 780 C CA . ALA A 1 102 ? 7.127 -11.739 0.698 1.00 93.31 102 ALA A CA 1
ATOM 781 C C . ALA A 1 102 ? 7.469 -10.678 -0.353 1.00 93.31 102 ALA A C 1
ATOM 783 O O . ALA A 1 102 ? 6.559 -10.001 -0.861 1.00 93.31 102 ALA A O 1
ATOM 784 N N . PRO A 1 103 ? 8.758 -10.559 -0.725 1.00 94.88 103 PRO A N 1
ATOM 785 C CA . PRO A 1 103 ? 9.175 -9.623 -1.745 1.00 94.88 103 PRO A CA 1
ATOM 786 C C . PRO A 1 103 ? 8.571 -9.979 -3.101 1.00 94.88 103 PRO A C 1
ATOM 788 O O . PRO A 1 103 ? 8.371 -11.149 -3.440 1.00 94.88 103 PRO A O 1
ATOM 791 N N . GLY A 1 104 ? 8.291 -8.960 -3.903 1.00 96.50 104 GLY A N 1
ATOM 792 C CA . GLY A 1 104 ? 7.778 -9.148 -5.249 1.00 96.50 104 GLY A CA 1
ATOM 793 C C . GLY A 1 104 ? 7.333 -7.859 -5.916 1.00 96.50 104 GLY A C 1
ATOM 794 O O . GLY A 1 104 ? 7.474 -6.762 -5.371 1.00 96.50 104 GLY A O 1
ATOM 795 N N . ILE A 1 105 ? 6.747 -8.019 -7.097 1.00 97.56 105 ILE A N 1
ATOM 796 C CA . ILE A 1 105 ? 6.170 -6.931 -7.882 1.00 97.56 105 ILE A CA 1
ATOM 797 C C . ILE A 1 105 ? 4.657 -7.082 -8.005 1.00 97.56 105 ILE A C 1
ATOM 799 O O . ILE A 1 105 ? 4.115 -8.191 -8.029 1.00 97.56 105 ILE A O 1
ATOM 803 N N . TYR A 1 106 ? 3.971 -5.955 -8.133 1.00 97.56 106 TYR A N 1
ATOM 804 C CA . TYR A 1 106 ? 2.545 -5.875 -8.417 1.00 97.56 106 TYR A CA 1
ATOM 805 C C . TYR A 1 106 ? 2.287 -4.889 -9.550 1.00 97.56 106 TYR A C 1
ATOM 807 O O . TYR A 1 106 ? 3.050 -3.955 -9.801 1.00 97.56 106 TYR A O 1
ATOM 815 N N . ARG A 1 107 ? 1.187 -5.121 -10.258 1.00 97.19 107 ARG A N 1
ATOM 816 C CA . ARG A 1 107 ? 0.797 -4.362 -11.433 1.00 97.19 107 ARG A CA 1
ATOM 817 C C . ARG A 1 107 ? -0.701 -4.122 -11.423 1.00 97.19 107 ARG A C 1
ATOM 819 O O . ARG A 1 107 ? -1.477 -5.075 -11.458 1.00 97.19 107 ARG A O 1
ATOM 826 N N . PHE A 1 108 ? -1.087 -2.852 -11.449 1.00 98.25 108 PHE A N 1
ATOM 827 C CA . PHE A 1 108 ? -2.471 -2.445 -11.655 1.00 98.25 108 PHE A CA 1
ATOM 828 C C . PHE A 1 108 ? -2.720 -2.183 -13.137 1.00 98.25 108 PHE A C 1
ATOM 830 O O . PHE A 1 108 ? -1.913 -1.531 -13.807 1.00 98.25 108 PHE A O 1
ATOM 837 N N . ALA A 1 109 ? -3.836 -2.682 -13.662 1.00 97.88 109 ALA A N 1
ATOM 838 C CA . ALA A 1 109 ? -4.224 -2.493 -15.055 1.00 97.88 109 ALA A CA 1
ATOM 839 C C . ALA A 1 109 ? -5.691 -2.080 -15.196 1.00 97.88 109 ALA A C 1
ATOM 841 O O . ALA A 1 109 ? -6.536 -2.452 -14.382 1.00 97.88 109 ALA A O 1
ATOM 842 N N . ASP A 1 110 ? -5.985 -1.310 -16.242 1.00 97.62 110 ASP A N 1
ATOM 843 C CA . ASP A 1 110 ? -7.332 -0.814 -16.528 1.00 97.62 110 ASP A CA 1
ATOM 844 C C . ASP A 1 110 ? -8.248 -1.888 -17.140 1.00 97.62 110 ASP A C 1
ATOM 846 O O . ASP A 1 110 ? -7.830 -3.008 -17.445 1.00 97.62 110 ASP A O 1
ATOM 850 N N . ARG A 1 111 ? -9.512 -1.528 -17.393 1.00 97.25 111 ARG A N 1
ATOM 851 C CA . ARG A 1 111 ? -10.506 -2.410 -18.031 1.00 97.25 111 ARG A CA 1
ATOM 852 C C . ARG A 1 111 ? -10.086 -2.925 -19.417 1.00 97.25 111 ARG A C 1
ATOM 854 O O . ARG A 1 111 ? -10.578 -3.957 -19.861 1.00 97.25 111 ARG A O 1
ATOM 861 N N . ARG A 1 112 ? -9.172 -2.230 -20.103 1.00 96.81 112 ARG A N 1
ATOM 862 C CA . ARG A 1 112 ? -8.598 -2.616 -21.406 1.00 96.81 112 ARG A CA 1
ATOM 863 C C . ARG A 1 112 ? -7.302 -3.423 -21.251 1.00 96.81 112 ARG A C 1
ATOM 865 O O . ARG A 1 112 ? -6.603 -3.633 -22.239 1.00 96.81 112 ARG A O 1
ATOM 872 N N . ARG A 1 113 ? -6.978 -3.870 -20.032 1.00 95.81 113 ARG A N 1
ATOM 873 C CA . ARG A 1 113 ? -5.750 -4.587 -19.648 1.00 95.81 113 ARG A CA 1
ATOM 874 C C . ARG A 1 113 ? -4.457 -3.794 -19.860 1.00 95.81 113 ARG A C 1
ATOM 876 O O . ARG A 1 113 ? -3.374 -4.383 -19.839 1.00 95.81 113 ARG A O 1
ATOM 883 N N . ARG A 1 114 ? -4.535 -2.469 -20.013 1.00 96.31 114 ARG A N 1
ATOM 884 C CA . ARG A 1 114 ? -3.347 -1.612 -20.108 1.00 96.31 114 ARG A CA 1
ATOM 885 C C . ARG A 1 114 ? -2.784 -1.377 -18.720 1.00 96.31 114 ARG A C 1
ATOM 887 O O . ARG A 1 114 ? -3.527 -1.049 -17.797 1.00 96.31 114 ARG A O 1
ATOM 894 N N . THR A 1 115 ? -1.474 -1.536 -18.577 1.00 97.38 115 THR A N 1
ATOM 895 C CA . THR A 1 115 ? -0.797 -1.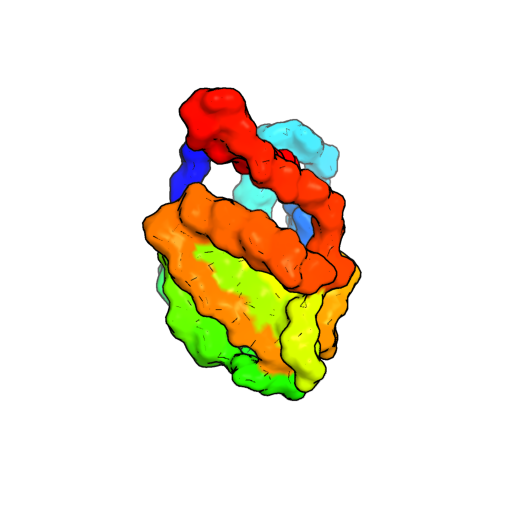301 -17.304 1.00 97.38 115 THR A CA 1
ATOM 896 C C . THR A 1 115 ? -0.877 0.173 -16.921 1.00 97.38 115 THR A C 1
ATOM 898 O O . THR A 1 115 ? -0.440 1.044 -17.669 1.00 97.38 115 THR A O 1
ATOM 901 N N . LEU A 1 116 ? -1.429 0.440 -15.742 1.00 96.56 116 LEU A N 1
ATOM 902 C CA . LEU A 1 116 ? -1.508 1.771 -15.154 1.00 96.56 116 LEU A CA 1
ATOM 903 C C . LEU A 1 116 ? -0.263 2.080 -14.339 1.00 96.56 116 LEU A C 1
ATOM 905 O O . LEU A 1 116 ? 0.309 3.155 -14.492 1.00 96.56 116 LEU A O 1
ATOM 909 N N . TYR A 1 117 ? 0.127 1.125 -13.498 1.00 96.62 117 TYR A N 1
ATOM 910 C CA . TYR A 1 117 ? 1.198 1.266 -12.527 1.00 96.62 117 TYR A CA 1
ATOM 911 C C . TYR A 1 117 ? 1.861 -0.087 -12.266 1.00 96.62 117 TYR A C 1
ATOM 913 O O . TYR A 1 117 ? 1.179 -1.118 -12.223 1.00 96.62 117 TYR A O 1
ATOM 921 N N . VAL A 1 118 ? 3.175 -0.067 -12.075 1.00 96.50 118 VAL A N 1
ATOM 922 C CA . VAL A 1 118 ? 3.977 -1.178 -11.558 1.00 96.50 118 VAL A CA 1
ATOM 923 C C . VAL A 1 118 ? 4.665 -0.695 -10.289 1.00 96.50 118 VAL A C 1
ATOM 925 O O . VAL A 1 118 ? 5.216 0.404 -10.275 1.00 96.50 118 VAL A O 1
ATOM 928 N N . GLY A 1 1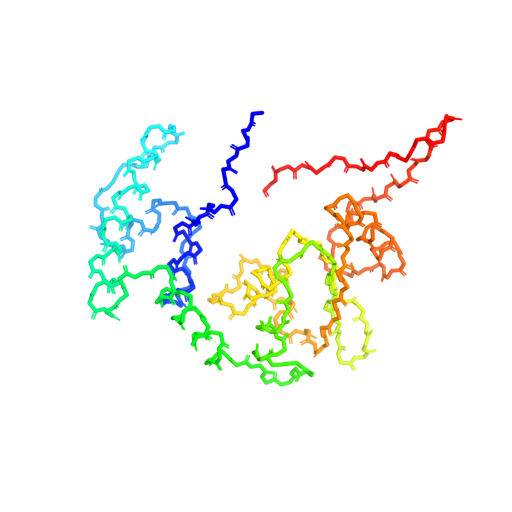19 ? 4.649 -1.514 -9.245 1.00 94.31 119 GLY A N 1
ATOM 929 C CA . GLY A 1 119 ? 5.434 -1.264 -8.045 1.00 94.31 119 GLY A CA 1
ATOM 930 C C . GLY A 1 119 ? 6.055 -2.544 -7.504 1.00 94.31 119 GLY A C 1
ATOM 931 O O . GLY A 1 119 ? 5.587 -3.648 -7.792 1.00 94.31 119 GLY A O 1
ATOM 932 N N . ARG A 1 120 ? 7.081 -2.391 -6.673 1.00 94.12 120 ARG A N 1
ATOM 933 C CA . ARG A 1 120 ? 7.663 -3.459 -5.851 1.00 94.12 120 ARG A CA 1
ATOM 934 C C . ARG A 1 120 ? 7.292 -3.335 -4.376 1.00 94.12 120 ARG A C 1
ATOM 936 O O . ARG A 1 120 ? 6.886 -2.272 -3.903 1.00 94.12 120 ARG A O 1
ATOM 943 N N . SER A 1 121 ? 7.457 -4.427 -3.640 1.00 91.94 121 SER A N 1
ATOM 944 C CA . SER A 1 121 ? 7.368 -4.449 -2.178 1.00 91.94 121 SER A CA 1
ATOM 945 C C . SER A 1 121 ? 8.249 -5.545 -1.585 1.00 91.94 121 SER A C 1
ATOM 947 O O . SER A 1 121 ? 8.520 -6.530 -2.265 1.00 91.94 121 SER A O 1
ATOM 949 N N . ALA A 1 122 ? 8.643 -5.389 -0.318 1.00 89.50 122 ALA A N 1
ATOM 950 C CA . ALA A 1 122 ? 9.179 -6.471 0.514 1.00 89.50 122 ALA A CA 1
ATOM 951 C C . ALA A 1 122 ? 8.068 -7.363 1.106 1.00 89.50 122 ALA A C 1
ATOM 953 O O . ALA A 1 122 ? 8.315 -8.519 1.419 1.00 89.50 122 ALA A O 1
ATOM 954 N N . ALA A 1 123 ? 6.841 -6.840 1.202 1.00 89.62 123 ALA A N 1
ATOM 955 C CA . ALA A 1 123 ? 5.646 -7.563 1.627 1.00 89.62 123 ALA A CA 1
ATOM 956 C C . ALA A 1 123 ? 4.474 -7.187 0.705 1.00 89.62 123 ALA A C 1
ATOM 958 O O . ALA A 1 123 ? 3.953 -6.064 0.760 1.00 89.62 123 ALA A O 1
ATOM 959 N N . LEU A 1 124 ? 4.110 -8.086 -0.217 1.00 92.81 124 LEU A N 1
ATOM 960 C CA . LEU A 1 124 ? 3.081 -7.827 -1.231 1.00 92.81 124 LEU A CA 1
ATOM 961 C C . LEU A 1 124 ? 1.712 -7.537 -0.610 1.00 92.81 124 LEU A C 1
ATOM 963 O O . LEU A 1 124 ? 1.086 -6.554 -1.007 1.00 92.81 124 LEU A O 1
ATOM 967 N N . ARG A 1 125 ? 1.285 -8.331 0.380 1.00 93.00 125 ARG A N 1
ATOM 968 C CA . ARG A 1 125 ? 0.008 -8.140 1.087 1.00 93.00 125 ARG A CA 1
ATOM 969 C C . ARG A 1 125 ? -0.092 -6.746 1.689 1.00 93.00 125 ARG A C 1
ATOM 971 O O . ARG A 1 125 ? -0.909 -5.945 1.246 1.00 93.00 125 ARG A O 1
ATOM 978 N N . ALA A 1 126 ? 0.829 -6.401 2.588 1.00 85.19 126 ALA A N 1
ATOM 979 C CA . ALA A 1 126 ? 0.848 -5.099 3.254 1.00 85.19 126 ALA A CA 1
ATOM 980 C C . ALA A 1 126 ? 0.840 -3.917 2.267 1.00 85.19 126 ALA A C 1
ATOM 982 O O . ALA A 1 126 ? 0.135 -2.920 2.475 1.00 85.19 126 ALA A O 1
ATOM 983 N N . ARG A 1 127 ? 1.603 -4.015 1.168 1.00 90.44 127 ARG A N 1
ATOM 984 C CA . ARG A 1 127 ? 1.680 -2.933 0.180 1.00 90.44 127 ARG A CA 1
ATOM 985 C C . ARG A 1 127 ? 0.408 -2.804 -0.646 1.00 90.44 127 ARG A C 1
ATOM 987 O O . ARG A 1 127 ? -0.042 -1.675 -0.838 1.00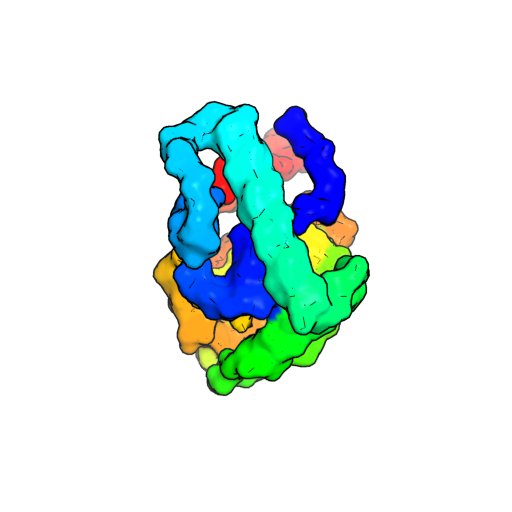 90.44 127 ARG A O 1
ATOM 994 N N . VAL A 1 128 ? -0.170 -3.902 -1.126 1.00 93.44 128 VAL A N 1
ATOM 995 C CA . VAL A 1 128 ? -1.409 -3.857 -1.919 1.00 93.44 128 VAL A CA 1
ATOM 996 C C . VAL A 1 128 ? -2.586 -3.430 -1.040 1.00 93.44 128 VAL A C 1
ATOM 998 O O . VAL A 1 128 ? -3.322 -2.535 -1.452 1.00 93.44 128 VAL A O 1
ATOM 1001 N N . SER A 1 129 ? -2.702 -3.940 0.193 1.00 90.44 129 SER A N 1
ATOM 1002 C CA . SER A 1 129 ? -3.736 -3.508 1.147 1.00 90.44 129 SER A CA 1
ATOM 1003 C C . SER A 1 129 ? -3.700 -1.995 1.390 1.00 90.44 129 SER A C 1
ATOM 1005 O O . SER A 1 129 ? -4.745 -1.356 1.469 1.00 90.44 129 SER A O 1
ATOM 1007 N N . SER A 1 130 ? -2.514 -1.370 1.412 1.00 85.00 130 SER A N 1
ATOM 1008 C CA . SER A 1 130 ? -2.382 0.085 1.614 1.00 85.00 130 SER A CA 1
ATOM 1009 C C . SER A 1 130 ? -3.108 0.955 0.569 1.00 85.00 130 SER A C 1
ATOM 1011 O O . SER A 1 130 ? -3.476 2.090 0.877 1.00 85.00 130 SER A O 1
ATOM 1013 N N . TYR A 1 131 ? -3.358 0.430 -0.638 1.00 87.44 131 TYR A N 1
ATOM 1014 C CA . TYR A 1 131 ? -4.122 1.116 -1.689 1.00 87.44 131 TYR A CA 1
ATOM 1015 C C . TYR A 1 131 ? -5.634 1.067 -1.468 1.00 87.44 131 TYR A C 1
ATOM 1017 O O . TYR A 1 131 ? -6.363 1.721 -2.198 1.00 87.44 131 TYR A O 1
ATOM 1025 N N . PHE A 1 132 ? -6.123 0.296 -0.504 1.00 86.62 132 PHE A N 1
ATOM 1026 C CA . PHE A 1 132 ? -7.558 0.128 -0.254 1.00 86.62 132 PHE A CA 1
ATOM 1027 C C . PHE A 1 132 ? -7.939 0.467 1.187 1.00 86.62 132 PHE A C 1
ATOM 1029 O O . PHE A 1 132 ? -9.115 0.610 1.496 1.00 86.62 132 PHE A O 1
ATOM 1036 N N . LEU A 1 133 ? -6.943 0.675 2.048 1.00 81.50 133 LEU A N 1
ATOM 1037 C CA . LEU A 1 133 ? -7.131 1.145 3.412 1.00 81.50 133 LEU A CA 1
ATOM 1038 C C . LEU A 1 133 ? -7.090 2.681 3.452 1.00 81.50 133 LEU A C 1
ATOM 1040 O O . LEU A 1 133 ? -6.170 3.311 2.908 1.00 81.50 133 LEU A O 1
ATOM 1044 N N . GLY A 1 134 ? -8.106 3.276 4.079 1.00 72.88 134 GLY A N 1
ATOM 1045 C CA . GLY A 1 134 ? -8.279 4.723 4.246 1.00 72.88 134 GLY A CA 1
ATOM 1046 C C . GLY A 1 134 ? -8.357 5.505 2.930 1.00 72.88 134 GLY A C 1
ATOM 1047 O O . GLY A 1 134 ? -8.611 4.949 1.860 1.00 72.88 134 GLY A O 1
ATOM 1048 N N . SER A 1 135 ? -8.095 6.812 2.993 1.00 72.94 135 SER A N 1
ATOM 1049 C CA . SER A 1 135 ? -8.179 7.696 1.817 1.00 72.94 135 SER A CA 1
ATOM 1050 C C . SER A 1 135 ? -6.94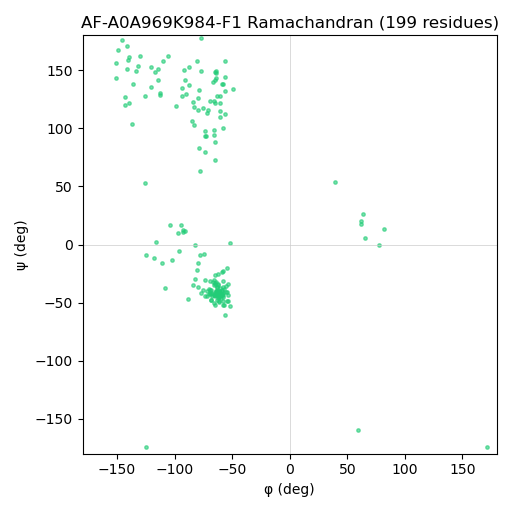6 7.647 0.895 1.00 72.94 135 SER A C 1
ATOM 1052 O O . SER A 1 135 ? -5.854 7.266 1.344 1.00 72.94 135 SER A O 1
ATOM 1054 N N . PRO A 1 136 ? -7.086 8.039 -0.392 1.00 78.00 136 PRO A N 1
ATOM 1055 C CA . PRO A 1 136 ? -5.961 8.140 -1.321 1.00 78.00 136 PRO A CA 1
ATOM 1056 C C . PRO A 1 136 ? -4.882 9.106 -0.813 1.00 78.00 136 PRO A C 1
ATOM 1058 O O . PRO A 1 136 ? -5.200 10.178 -0.303 1.00 78.00 136 PRO A O 1
ATO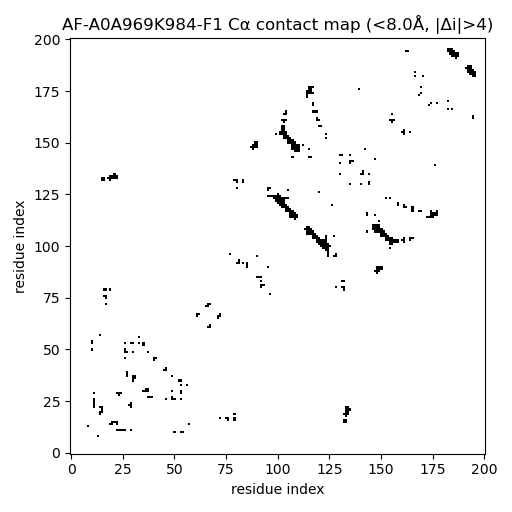M 1061 N N . ARG A 1 137 ? -3.605 8.734 -0.960 1.00 74.50 137 ARG A N 1
ATOM 1062 C CA . ARG A 1 137 ? -2.459 9.536 -0.476 1.00 74.50 137 ARG A CA 1
ATOM 1063 C C . ARG A 1 137 ? -2.131 10.731 -1.369 1.00 74.50 137 ARG A C 1
ATOM 1065 O O . ARG A 1 137 ? -1.818 11.816 -0.879 1.00 74.50 137 ARG A O 1
ATOM 1072 N N . ASP A 1 138 ? -2.183 10.496 -2.672 1.00 81.12 138 ASP A N 1
ATOM 1073 C CA . ASP A 1 138 ? -1.840 11.421 -3.745 1.00 81.12 138 ASP A CA 1
ATOM 1074 C C . ASP A 1 138 ? -2.763 11.173 -4.958 1.00 81.12 138 ASP A C 1
ATOM 1076 O O . ASP A 1 138 ? -3.590 10.251 -4.966 1.00 81.12 138 ASP A O 1
ATOM 1080 N N . ASP A 1 139 ? -2.632 11.993 -6.001 1.00 87.12 139 ASP A N 1
ATOM 1081 C CA . ASP A 1 139 ? -3.438 11.856 -7.221 1.00 87.12 139 ASP A CA 1
ATOM 1082 C C . ASP A 1 139 ? -3.148 10.554 -7.978 1.00 87.12 139 ASP A C 1
ATOM 1084 O O . ASP A 1 139 ? -4.021 10.013 -8.659 1.00 87.12 139 ASP A O 1
ATOM 1088 N N . LYS A 1 140 ? -1.943 10.000 -7.818 1.00 88.25 140 LYS A N 1
ATOM 1089 C CA . LYS A 1 140 ? -1.555 8.708 -8.394 1.00 88.25 140 LYS A CA 1
ATOM 1090 C C . LYS A 1 140 ? -2.320 7.557 -7.733 1.00 88.25 140 LYS A C 1
ATOM 1092 O O . LYS A 1 140 ? -2.864 6.710 -8.436 1.00 88.25 140 LYS A O 1
ATOM 1097 N N . ASP A 1 141 ? -2.378 7.520 -6.405 1.00 89.38 141 ASP A N 1
ATOM 1098 C CA . ASP A 1 141 ? -3.140 6.557 -5.602 1.00 89.38 141 ASP A CA 1
ATOM 1099 C C . ASP A 1 141 ? -4.635 6.670 -5.921 1.00 89.38 141 ASP A C 1
ATOM 1101 O O . ASP A 1 141 ? -5.286 5.662 -6.199 1.00 89.38 141 ASP A O 1
ATOM 1105 N N . ARG A 1 142 ? -5.153 7.902 -6.011 1.00 90.81 142 ARG A N 1
ATOM 1106 C CA . ARG A 1 142 ? -6.533 8.170 -6.439 1.00 90.81 142 ARG A CA 1
ATOM 1107 C C . ARG A 1 142 ? -6.813 7.575 -7.822 1.00 90.81 142 ARG A C 1
ATOM 1109 O O . ARG A 1 142 ? -7.725 6.763 -7.965 1.00 90.81 142 ARG A O 1
ATOM 1116 N N . ALA A 1 143 ? -5.971 7.878 -8.810 1.00 93.94 143 ALA A N 1
ATOM 1117 C CA . ALA A 1 143 ? -6.111 7.357 -10.168 1.00 93.94 143 ALA A CA 1
ATOM 1118 C C . ALA A 1 143 ? -6.004 5.822 -10.239 1.00 93.94 143 ALA A C 1
ATOM 1120 O O . ALA A 1 143 ? -6.680 5.190 -11.053 1.00 93.94 143 ALA A O 1
ATOM 1121 N N . ILE A 1 144 ? -5.169 5.200 -9.398 1.00 94.31 144 ILE A N 1
ATOM 1122 C CA . ILE A 1 144 ? -5.087 3.738 -9.283 1.00 94.31 144 ILE A CA 1
ATOM 1123 C C . ILE A 1 144 ? -6.402 3.180 -8.736 1.00 94.31 144 ILE A C 1
ATOM 1125 O O . ILE A 1 144 ? -6.978 2.294 -9.363 1.00 94.31 144 ILE A O 1
ATOM 1129 N N . ARG A 1 145 ? -6.903 3.699 -7.612 1.00 92.44 145 ARG A N 1
ATOM 1130 C CA . ARG A 1 145 ? -8.144 3.222 -6.978 1.00 92.44 145 ARG A CA 1
ATOM 1131 C C . ARG A 1 145 ? -9.354 3.340 -7.907 1.00 92.44 145 ARG A C 1
ATOM 1133 O O . ARG A 1 145 ? -10.180 2.425 -7.946 1.00 92.44 145 ARG A O 1
ATOM 1140 N N . GLU A 1 146 ? -9.425 4.428 -8.670 1.00 94.06 146 GLU A N 1
ATOM 1141 C CA . GLU A 1 146 ? -10.519 4.718 -9.601 1.00 94.06 146 GLU A CA 1
ATOM 1142 C C . GLU A 1 146 ? -10.463 3.881 -10.886 1.00 94.06 146 GLU A C 1
ATOM 1144 O O . GLU A 1 146 ? -11.500 3.458 -11.396 1.00 94.06 146 GLU A O 1
ATOM 1149 N N . HIS A 1 147 ? -9.272 3.642 -11.445 1.00 96.25 147 HIS A N 1
ATOM 1150 C CA . HIS A 1 147 ? -9.150 3.064 -12.789 1.00 96.25 147 HIS A CA 1
ATOM 1151 C C . HIS A 1 147 ? -8.605 1.638 -12.837 1.00 96.25 147 HIS A C 1
ATOM 1153 O O . HIS A 1 147 ? -8.721 0.987 -13.883 1.00 96.25 147 HIS A O 1
ATOM 1159 N N . ALA A 1 148 ? -7.988 1.142 -11.764 1.00 97.06 148 ALA A N 1
ATOM 1160 C CA . ALA A 1 148 ? -7.510 -0.230 -11.718 1.00 97.06 148 ALA A CA 1
ATOM 1161 C C . ALA A 1 148 ? -8.696 -1.193 -11.674 1.00 97.06 148 ALA A C 1
ATOM 1163 O O . ALA A 1 148 ? -9.532 -1.132 -10.778 1.00 97.06 148 ALA A O 1
ATOM 1164 N N . VAL A 1 149 ? -8.732 -2.103 -12.642 1.00 98.19 149 VAL A N 1
ATOM 1165 C CA . VAL A 1 149 ? -9.689 -3.212 -12.710 1.00 98.19 149 VAL A CA 1
ATOM 1166 C C . VAL A 1 149 ? -8.986 -4.526 -12.414 1.00 98.19 149 VAL A C 1
ATOM 1168 O O . VAL A 1 149 ? -9.548 -5.376 -11.740 1.00 98.19 149 VAL A O 1
ATOM 1171 N N . TYR A 1 150 ? -7.749 -4.700 -12.875 1.00 98.31 150 TYR A N 1
ATOM 1172 C CA . TYR A 1 150 ? -6.990 -5.929 -12.669 1.00 98.31 150 TYR A CA 1
ATOM 1173 C C . TYR A 1 150 ? -5.773 -5.683 -11.784 1.00 98.31 150 TYR A C 1
ATOM 1175 O O . TYR A 1 150 ? -5.072 -4.680 -11.946 1.00 98.31 150 TYR A O 1
ATOM 1183 N N . LEU A 1 151 ? -5.500 -6.652 -10.916 1.00 97.94 151 LEU A N 1
ATOM 1184 C CA . LEU A 1 151 ? -4.280 -6.771 -10.134 1.00 97.94 151 LEU A CA 1
ATOM 1185 C C . LEU A 1 151 ? -3.517 -8.006 -10.619 1.00 97.94 151 LEU A C 1
ATOM 1187 O O . LEU A 1 151 ? -4.084 -9.087 -10.750 1.00 97.94 151 LEU A O 1
ATOM 1191 N N . VAL A 1 152 ? -2.227 -7.843 -10.900 1.00 97.44 152 VAL A N 1
ATOM 1192 C CA . VAL A 1 152 ? -1.318 -8.955 -11.193 1.00 97.44 152 VAL A CA 1
ATOM 1193 C C . VAL A 1 152 ? -0.129 -8.854 -10.259 1.00 97.44 152 VAL A C 1
ATOM 1195 O O . VAL A 1 152 ? 0.510 -7.806 -10.202 1.00 97.44 152 VAL A O 1
ATOM 1198 N N . THR A 1 153 ? 0.186 -9.935 -9.556 1.00 97.69 153 THR A N 1
ATOM 1199 C CA . THR A 1 153 ? 1.320 -10.003 -8.633 1.00 97.69 153 THR A CA 1
ATOM 1200 C C . THR A 1 153 ? 2.288 -11.099 -9.051 1.00 97.69 153 THR A C 1
ATOM 1202 O O . THR A 1 153 ? 1.921 -12.071 -9.715 1.00 97.69 153 THR A O 1
ATOM 1205 N N . ARG A 1 154 ? 3.559 -10.923 -8.695 1.00 96.94 154 ARG A N 1
ATOM 1206 C CA . ARG A 1 154 ? 4.591 -11.947 -8.837 1.00 96.94 154 ARG A CA 1
ATOM 1207 C C . ARG A 1 154 ? 5.532 -11.851 -7.650 1.00 96.94 154 ARG A C 1
ATOM 1209 O O . ARG A 1 154 ? 6.168 -10.819 -7.454 1.00 96.94 154 ARG A O 1
ATOM 1216 N N . ARG A 1 155 ? 5.620 -12.935 -6.881 1.00 97.50 155 ARG A N 1
ATOM 1217 C CA . ARG A 1 155 ? 6.628 -13.088 -5.833 1.00 97.50 155 ARG A CA 1
ATOM 1218 C C . ARG A 1 155 ? 8.016 -13.175 -6.471 1.00 97.50 155 ARG A C 1
ATOM 1220 O O . ARG A 1 155 ? 8.186 -13.852 -7.485 1.00 97.50 155 ARG A O 1
ATOM 1227 N N . SER A 1 156 ? 8.983 -12.529 -5.842 1.00 94.81 156 SER A N 1
ATOM 1228 C CA . SER A 1 156 ? 10.401 -12.608 -6.180 1.00 94.81 156 SER A CA 1
ATOM 1229 C C . SER A 1 156 ? 11.144 -13.370 -5.076 1.00 94.81 156 SER A C 1
ATOM 1231 O O . SER A 1 156 ? 10.646 -13.504 -3.956 1.00 94.81 156 SER A O 1
ATOM 1233 N N . ALA A 1 157 ? 12.310 -13.934 -5.395 1.00 92.56 157 ALA A N 1
ATOM 1234 C CA . ALA A 1 157 ? 13.075 -14.729 -4.430 1.00 92.56 157 ALA A CA 1
ATOM 1235 C C . ALA A 1 157 ? 13.751 -13.850 -3.364 1.00 92.56 157 ALA A C 1
ATOM 1237 O O . ALA A 1 157 ? 13.879 -14.264 -2.215 1.00 92.56 157 ALA A O 1
ATOM 1238 N N . SER A 1 158 ? 14.117 -12.623 -3.730 1.00 89.94 158 SER A N 1
ATOM 1239 C CA . SER A 1 158 ? 14.710 -11.630 -2.839 1.00 89.94 158 SER A CA 1
ATOM 1240 C C . SER A 1 158 ? 14.187 -10.221 -3.127 1.00 89.94 158 SER A C 1
ATOM 1242 O O . SER A 1 158 ? 13.518 -9.972 -4.136 1.00 89.94 158 SER A O 1
ATOM 1244 N N . ALA A 1 159 ? 14.523 -9.274 -2.247 1.00 86.69 159 ALA A N 1
ATOM 1245 C CA . ALA A 1 159 ? 14.281 -7.858 -2.499 1.00 86.69 159 ALA A CA 1
ATOM 1246 C C . ALA A 1 159 ? 14.993 -7.392 -3.781 1.00 86.69 159 ALA A C 1
ATOM 1248 O O . ALA A 1 159 ? 14.373 -6.719 -4.594 1.00 86.69 159 ALA A O 1
ATOM 1249 N N . VAL A 1 160 ? 16.243 -7.806 -4.013 1.00 88.12 160 VAL A N 1
ATOM 1250 C CA . VAL A 1 160 ? 17.011 -7.433 -5.216 1.00 88.12 160 VAL A CA 1
ATOM 1251 C C . VAL A 1 160 ? 16.328 -7.936 -6.490 1.00 88.12 160 VAL A C 1
ATOM 1253 O O . VAL A 1 160 ? 16.183 -7.182 -7.452 1.00 88.12 160 VAL A O 1
ATOM 1256 N N . ASP A 1 161 ? 15.821 -9.170 -6.481 1.00 89.75 161 ASP A N 1
ATOM 1257 C CA . ASP A 1 161 ? 15.075 -9.714 -7.621 1.00 89.75 161 ASP A CA 1
ATOM 1258 C C . ASP A 1 161 ? 13.814 -8.898 -7.914 1.00 89.75 161 ASP A C 1
ATOM 1260 O O . ASP A 1 161 ? 13.526 -8.610 -9.074 1.00 89.75 161 ASP A O 1
ATOM 1264 N N . ALA A 1 162 ? 13.091 -8.464 -6.875 1.00 91.19 162 ALA A N 1
ATOM 1265 C CA . ALA A 1 162 ? 11.908 -7.621 -7.037 1.00 91.19 162 ALA A CA 1
ATOM 1266 C C . ALA A 1 162 ? 12.239 -6.268 -7.691 1.00 91.19 162 ALA A C 1
ATOM 1268 O O . ALA A 1 162 ? 11.432 -5.751 -8.460 1.00 91.19 162 ALA A O 1
ATOM 1269 N N . TRP A 1 163 ? 13.422 -5.703 -7.428 1.00 88.62 163 TRP A N 1
ATOM 1270 C CA . TRP A 1 163 ? 13.864 -4.459 -8.069 1.00 88.62 163 TRP A CA 1
ATOM 1271 C C . TRP A 1 163 ? 14.145 -4.664 -9.555 1.00 88.62 163 TRP A C 1
ATOM 1273 O O . TRP A 1 163 ? 13.665 -3.898 -10.388 1.00 88.62 163 TRP A O 1
ATOM 1283 N N . ILE A 1 164 ? 14.886 -5.719 -9.898 1.00 89.69 164 ILE A N 1
ATOM 1284 C CA . ILE A 1 164 ? 15.190 -6.057 -11.296 1.00 89.69 164 ILE A CA 1
ATOM 1285 C C . ILE A 1 164 ? 13.892 -6.353 -12.059 1.00 89.69 164 ILE A C 1
ATOM 1287 O O . ILE A 1 164 ? 13.698 -5.910 -13.194 1.00 89.69 164 ILE A O 1
ATOM 1291 N N . ASP A 1 165 ? 12.984 -7.093 -11.430 1.00 92.88 165 ASP A N 1
ATOM 1292 C CA . ASP A 1 165 ? 11.680 -7.441 -11.978 1.00 92.88 165 ASP A CA 1
ATOM 1293 C C . ASP A 1 165 ? 10.791 -6.211 -12.212 1.00 92.88 165 ASP A C 1
ATOM 1295 O O . ASP A 1 165 ? 10.101 -6.142 -13.234 1.00 92.88 165 ASP A O 1
ATOM 1299 N N . GLU A 1 166 ? 10.809 -5.244 -11.292 1.00 93.75 166 GLU A N 1
ATOM 1300 C CA . GLU A 1 166 ? 10.082 -3.978 -11.413 1.00 93.75 166 GLU A CA 1
ATOM 1301 C C . GLU A 1 166 ? 10.647 -3.143 -12.556 1.00 93.75 166 GLU A C 1
ATOM 1303 O O . GLU A 1 166 ? 9.887 -2.725 -13.429 1.00 93.75 166 GLU A O 1
ATOM 1308 N N . ALA A 1 167 ? 11.968 -2.960 -12.585 1.00 90.00 167 ALA A N 1
ATOM 1309 C CA . ALA A 1 167 ? 12.674 -2.228 -13.628 1.00 90.00 167 ALA A CA 1
ATOM 1310 C C . ALA A 1 167 ? 12.296 -2.740 -15.026 1.00 90.00 167 ALA A C 1
ATOM 1312 O O . ALA A 1 167 ? 11.804 -1.982 -15.864 1.00 90.00 167 ALA A O 1
ATOM 1313 N N . ARG A 1 168 ? 12.412 -4.058 -15.235 1.00 92.50 168 ARG A N 1
ATOM 1314 C CA . ARG A 1 168 ? 12.036 -4.721 -16.494 1.00 92.50 168 ARG A CA 1
ATOM 1315 C C . ARG A 1 168 ? 10.557 -4.550 -16.829 1.00 92.50 168 ARG A C 1
ATOM 1317 O O . ARG A 1 168 ? 10.193 -4.428 -17.995 1.00 92.50 168 ARG A O 1
ATOM 1324 N N . ALA A 1 169 ? 9.677 -4.580 -15.830 1.00 93.81 169 ALA A N 1
ATOM 1325 C CA . ALA A 1 169 ? 8.245 -4.405 -16.045 1.00 93.81 169 ALA A CA 1
ATOM 1326 C C . ALA A 1 169 ? 7.886 -2.953 -16.401 1.00 93.81 169 ALA A C 1
ATOM 1328 O O . ALA A 1 169 ? 7.052 -2.740 -17.281 1.00 93.81 169 ALA A O 1
ATOM 1329 N N . ILE A 1 170 ? 8.515 -1.962 -15.767 1.00 92.25 170 ILE A N 1
ATOM 1330 C CA . ILE A 1 170 ? 8.335 -0.544 -16.103 1.00 92.25 170 ILE A CA 1
ATOM 1331 C C . ILE A 1 170 ? 8.825 -0.280 -17.526 1.00 92.25 170 ILE A C 1
ATOM 1333 O O . ILE A 1 170 ? 8.077 0.297 -18.311 1.00 92.25 170 ILE A O 1
ATOM 1337 N N . GLU A 1 171 ? 10.016 -0.764 -17.884 1.00 90.19 171 GLU A N 1
ATOM 1338 C CA . GLU A 1 171 ? 10.562 -0.643 -19.240 1.00 90.19 171 GLU A CA 1
ATOM 1339 C C . GLU A 1 171 ? 9.632 -1.289 -20.278 1.00 90.19 171 GLU A C 1
ATOM 1341 O O . GLU A 1 171 ? 9.251 -0.664 -21.267 1.00 90.19 171 GLU A O 1
ATOM 1346 N N . ARG A 1 172 ? 9.180 -2.522 -20.016 1.00 92.75 172 ARG A N 1
ATOM 1347 C CA . ARG A 1 172 ? 8.306 -3.271 -20.927 1.00 92.75 172 ARG A CA 1
ATOM 1348 C C . ARG A 1 172 ? 6.934 -2.630 -21.121 1.00 92.75 172 ARG A C 1
ATOM 1350 O O . ARG A 1 172 ? 6.377 -2.708 -22.215 1.00 92.75 172 ARG A O 1
ATOM 1357 N N . PHE A 1 173 ? 6.324 -2.122 -20.052 1.00 93.94 173 PHE A N 1
ATOM 1358 C CA . PHE A 1 173 ? 4.924 -1.689 -20.079 1.00 93.94 173 PHE A CA 1
ATOM 1359 C C . PHE A 1 173 ? 4.742 -0.175 -20.181 1.00 93.94 173 PHE A C 1
ATOM 1361 O O . PHE A 1 173 ? 3.613 0.249 -20.426 1.00 93.94 173 PHE A O 1
ATOM 1368 N N . ALA A 1 174 ? 5.802 0.613 -19.969 1.00 92.31 174 ALA A N 1
ATOM 1369 C CA . ALA A 1 174 ? 5.785 2.076 -19.919 1.00 92.31 174 ALA A CA 1
ATOM 1370 C C . ALA A 1 174 ? 4.538 2.646 -19.197 1.00 92.31 174 ALA A C 1
ATOM 1372 O O . ALA A 1 174 ? 3.778 3.429 -19.777 1.00 92.31 174 ALA A O 1
ATOM 1373 N N . PRO A 1 175 ? 4.262 2.208 -17.952 1.00 94.44 175 PRO A N 1
ATOM 1374 C CA . PRO A 1 175 ? 3.046 2.573 -17.237 1.00 94.44 175 PRO A CA 1
ATOM 1375 C C . PRO A 1 175 ? 2.930 4.082 -17.025 1.00 94.44 175 PRO A C 1
ATOM 1377 O O . PRO A 1 175 ? 3.819 4.716 -16.465 1.00 94.44 175 PRO A O 1
ATOM 1380 N N . ARG A 1 176 ? 1.783 4.648 -17.414 1.00 91.81 176 ARG A N 1
ATOM 1381 C CA . ARG A 1 176 ? 1.534 6.099 -17.386 1.00 91.81 176 ARG A CA 1
ATOM 1382 C C . ARG A 1 176 ? 1.574 6.739 -15.993 1.00 91.81 176 ARG A C 1
ATOM 1384 O O . ARG A 1 176 ? 1.769 7.943 -15.907 1.00 91.81 176 ARG A O 1
ATOM 1391 N N . LEU A 1 177 ? 1.316 5.971 -14.928 1.00 92.81 177 LEU A N 1
ATOM 1392 C CA . LEU A 1 177 ? 1.296 6.479 -13.548 1.00 92.81 177 LEU A CA 1
ATOM 1393 C C . LEU A 1 177 ? 2.619 6.257 -12.806 1.00 92.81 177 LEU A C 1
ATOM 1395 O O . LEU A 1 177 ? 2.765 6.718 -11.675 1.00 92.81 177 LEU A O 1
ATOM 1399 N N . ASN A 1 178 ? 3.580 5.549 -13.402 1.00 92.12 178 ASN A N 1
ATOM 1400 C CA . ASN A 1 178 ? 4.944 5.593 -12.901 1.00 92.12 178 ASN A CA 1
ATOM 1401 C C . ASN A 1 178 ? 5.564 6.887 -13.417 1.00 92.12 178 ASN A C 1
ATOM 1403 O O . ASN A 1 178 ? 5.744 7.048 -14.624 1.00 92.12 178 ASN A O 1
ATOM 1407 N N . THR A 1 179 ? 5.907 7.801 -12.511 1.00 78.31 179 THR A N 1
ATOM 1408 C CA . THR A 1 179 ? 6.814 8.899 -12.840 1.00 78.31 179 THR A CA 1
ATOM 1409 C C . THR A 1 179 ? 8.086 8.243 -13.355 1.00 78.31 179 THR A C 1
ATOM 1411 O O . THR A 1 179 ? 8.717 7.481 -12.622 1.00 78.31 179 THR A O 1
ATOM 1414 N N . GLN A 1 180 ? 8.383 8.411 -14.643 1.00 56.06 180 GLN A N 1
ATOM 1415 C CA . GLN A 1 180 ? 9.496 7.731 -15.291 1.00 56.06 180 GLN A CA 1
ATOM 1416 C C . GLN A 1 180 ? 10.804 8.231 -14.670 1.00 56.06 180 GLN A C 1
ATOM 1418 O O . GLN A 1 180 ? 11.418 9.173 -15.159 1.00 56.06 180 GLN A O 1
ATOM 1423 N N . ARG A 1 181 ? 11.259 7.584 -13.591 1.00 50.41 181 ARG A N 1
ATOM 1424 C CA . ARG A 1 181 ? 12.692 7.455 -13.349 1.00 50.41 181 ARG A CA 1
ATOM 1425 C C . ARG A 1 181 ? 13.186 6.697 -14.573 1.00 50.41 181 ARG A C 1
ATOM 1427 O O . ARG A 1 181 ? 12.710 5.591 -14.819 1.00 50.41 181 ARG A O 1
ATOM 1434 N N . ALA A 1 182 ? 14.019 7.315 -15.404 1.00 48.59 182 ALA A N 1
ATOM 1435 C CA . ALA A 1 182 ? 14.671 6.594 -16.485 1.00 48.59 182 ALA A CA 1
ATOM 1436 C C . ALA A 1 182 ? 15.458 5.452 -15.832 1.00 48.59 182 ALA A C 1
ATOM 1438 O O . ALA A 1 182 ? 16.494 5.678 -15.209 1.00 48.59 182 ALA A O 1
ATOM 1439 N N . VAL A 1 183 ? 14.903 4.239 -15.862 1.00 52.03 183 VAL A N 1
ATOM 1440 C CA . VAL A 1 183 ? 15.557 3.074 -15.279 1.00 52.03 183 VAL A CA 1
ATOM 1441 C C . VAL A 1 183 ? 16.606 2.635 -16.285 1.00 52.03 183 VAL A C 1
ATOM 1443 O O . VAL A 1 183 ? 16.358 1.791 -17.138 1.00 52.03 183 VAL A O 1
ATOM 1446 N N . HIS A 1 184 ? 17.770 3.276 -16.235 1.00 53.97 184 HIS A N 1
ATOM 1447 C CA . HIS A 1 184 ? 18.935 2.823 -16.974 1.00 53.97 184 HIS A CA 1
ATOM 1448 C C . HIS A 1 184 ? 19.469 1.577 -16.270 1.00 53.97 184 HIS A C 1
ATOM 1450 O O . HIS A 1 184 ? 20.231 1.676 -15.312 1.00 53.97 184 HIS A O 1
ATOM 1456 N N . LEU A 1 185 ? 19.026 0.399 -16.717 1.00 57.03 185 LEU A N 1
ATOM 1457 C CA . LEU A 1 185 ? 19.711 -0.856 -16.421 1.00 57.03 185 LEU A CA 1
ATOM 1458 C C . LEU A 1 185 ? 20.977 -0.892 -17.273 1.00 57.03 185 LEU A C 1
ATOM 1460 O O . LEU A 1 185 ? 20.995 -1.490 -18.347 1.00 57.03 185 LEU A O 1
ATOM 1464 N N . ASP A 1 186 ? 22.007 -0.182 -16.827 1.00 57.56 186 ASP A N 1
ATOM 1465 C CA . ASP A 1 186 ? 23.292 -0.193 -17.509 1.00 57.56 186 ASP A CA 1
ATOM 1466 C C . ASP A 1 186 ? 24.127 -1.359 -16.981 1.00 57.56 186 ASP A C 1
ATOM 1468 O O . ASP A 1 186 ? 24.149 -1.650 -15.780 1.00 57.56 186 ASP A O 1
ATOM 1472 N N . VAL A 1 187 ? 24.796 -2.064 -17.883 1.00 54.72 187 VAL A N 1
ATOM 1473 C CA . VAL A 1 187 ? 25.712 -3.138 -17.501 1.00 54.72 187 VAL A CA 1
ATOM 1474 C C . VAL A 1 187 ? 27.103 -2.535 -17.539 1.00 54.72 187 VAL A C 1
ATOM 1476 O O . VAL A 1 187 ? 27.552 -2.063 -18.584 1.00 54.72 187 VAL A O 1
ATOM 1479 N N . SER A 1 188 ? 27.793 -2.524 -16.397 1.00 65.19 188 SER A N 1
ATOM 1480 C CA . SER A 1 188 ? 29.188 -2.094 -16.366 1.00 65.19 188 SER A CA 1
ATOM 1481 C C . SER A 1 188 ? 30.010 -2.942 -17.342 1.00 65.19 188 SER A C 1
ATOM 1483 O O . SER A 1 188 ? 29.651 -4.076 -17.669 1.00 65.19 188 SER A O 1
ATOM 1485 N N . ARG A 1 189 ? 31.162 -2.421 -17.779 1.00 59.88 189 ARG A N 1
ATOM 1486 C CA . ARG A 1 189 ? 32.088 -3.164 -18.653 1.00 59.88 189 ARG A CA 1
ATOM 1487 C C . ARG A 1 189 ? 32.499 -4.532 -18.089 1.00 59.88 189 ARG A C 1
ATOM 1489 O O . ARG A 1 189 ? 32.880 -5.398 -18.868 1.00 59.88 189 ARG A O 1
ATOM 1496 N N . ASP A 1 190 ? 32.354 -4.733 -16.780 1.00 73.06 190 ASP A N 1
ATOM 1497 C CA . ASP A 1 190 ? 32.711 -5.959 -16.063 1.00 73.06 190 ASP A CA 1
ATOM 1498 C C . ASP A 1 190 ? 31.510 -6.900 -15.830 1.00 73.06 190 ASP A C 1
ATOM 1500 O O . ASP A 1 190 ? 31.611 -7.871 -15.083 1.00 73.06 190 ASP A O 1
ATOM 1504 N N . GLY A 1 191 ? 30.354 -6.626 -16.447 1.00 61.72 191 GLY A N 1
ATOM 1505 C CA . GLY A 1 191 ? 29.154 -7.460 -16.321 1.00 61.72 191 GLY A CA 1
ATOM 1506 C C . GLY A 1 191 ? 28.331 -7.201 -15.055 1.00 61.72 191 GLY A C 1
ATOM 1507 O O . GLY A 1 191 ? 27.445 -7.991 -14.730 1.00 61.72 191 GLY A O 1
ATOM 1508 N N . VAL A 1 192 ? 28.597 -6.107 -14.336 1.00 66.12 192 VAL A N 1
ATOM 1509 C CA . VAL A 1 192 ? 27.838 -5.726 -13.137 1.00 66.12 192 VAL A CA 1
ATOM 1510 C C . VAL A 1 192 ? 26.590 -4.955 -13.552 1.00 66.12 192 VAL A C 1
ATOM 1512 O O . VAL A 1 192 ? 26.691 -3.919 -14.204 1.00 66.12 192 VAL A O 1
ATOM 1515 N N . LEU A 1 193 ? 25.412 -5.439 -13.157 1.00 62.16 193 LEU A N 1
ATOM 1516 C CA . LEU A 1 193 ? 24.158 -4.716 -13.361 1.00 62.16 193 LEU A CA 1
ATOM 1517 C C . LEU A 1 193 ? 24.103 -3.502 -12.427 1.00 62.16 193 LEU A C 1
ATOM 1519 O O . LEU A 1 193 ? 24.049 -3.659 -11.206 1.00 62.16 193 LEU A O 1
ATOM 1523 N N . LEU A 1 194 ? 24.087 -2.300 -12.997 1.00 63.19 194 LEU A N 1
ATOM 1524 C CA . LEU A 1 194 ? 23.868 -1.066 -12.257 1.00 63.19 194 LEU A CA 1
ATOM 1525 C C . LEU A 1 194 ? 22.362 -0.852 -12.126 1.00 63.19 194 LEU A C 1
ATOM 1527 O O . LEU A 1 194 ? 21.666 -0.527 -13.085 1.00 63.19 194 LEU A O 1
ATOM 1531 N N . VAL A 1 195 ? 21.855 -1.083 -10.919 1.00 58.66 195 VAL A N 1
ATOM 1532 C CA . VAL A 1 195 ? 20.471 -0.772 -10.566 1.00 58.66 195 VAL A CA 1
ATOM 1533 C C . VAL A 1 195 ? 20.466 0.630 -9.954 1.00 58.66 195 VAL A C 1
ATOM 1535 O O . VAL A 1 195 ? 21.260 0.871 -9.040 1.00 58.66 195 VAL A O 1
ATOM 1538 N N . PRO A 1 196 ? 19.626 1.568 -10.432 1.00 52.72 196 PRO A N 1
ATOM 1539 C CA . PRO A 1 196 ? 19.558 2.900 -9.846 1.00 52.72 196 PRO A CA 1
ATOM 1540 C C . PRO A 1 196 ? 19.239 2.798 -8.352 1.00 52.72 196 PRO A C 1
ATOM 1542 O O . PRO A 1 196 ? 18.342 2.052 -7.948 1.00 52.72 196 PRO A O 1
ATOM 1545 N N . ALA A 1 197 ? 20.002 3.529 -7.538 1.00 44.28 197 ALA A N 1
ATOM 1546 C CA . ALA A 1 197 ? 19.775 3.601 -6.103 1.00 44.28 197 ALA A CA 1
ATOM 1547 C C . ALA A 1 197 ? 18.360 4.138 -5.838 1.00 44.28 197 ALA A C 1
ATOM 1549 O O . ALA A 1 197 ? 17.885 5.042 -6.528 1.00 44.28 197 ALA A O 1
ATOM 1550 N N . ALA A 1 198 ? 17.661 3.545 -4.871 1.00 45.78 198 ALA A N 1
ATOM 1551 C CA . ALA A 1 198 ? 16.411 4.117 -4.405 1.00 45.78 198 ALA A CA 1
ATOM 1552 C C . ALA A 1 198 ? 16.749 5.373 -3.605 1.00 45.78 198 ALA A C 1
ATOM 1554 O O . ALA A 1 198 ? 17.357 5.265 -2.547 1.00 45.78 198 ALA A O 1
ATOM 1555 N N . ASP A 1 199 ? 16.360 6.540 -4.109 1.00 35.41 199 ASP A N 1
ATOM 1556 C CA . ASP A 1 199 ? 16.204 7.694 -3.233 1.00 35.41 199 ASP A CA 1
ATOM 1557 C C . ASP A 1 199 ? 15.064 7.377 -2.258 1.00 35.41 199 ASP A C 1
ATOM 1559 O O . ASP A 1 199 ? 13.953 7.037 -2.696 1.00 35.41 199 ASP A O 1
ATOM 1563 N N . ASP A 1 200 ? 15.397 7.422 -0.968 1.00 32.03 200 ASP A N 1
ATOM 1564 C CA . ASP A 1 200 ? 14.477 7.390 0.164 1.00 32.03 200 ASP A CA 1
ATOM 1565 C C . ASP A 1 200 ? 13.629 8.677 0.128 1.00 32.03 200 ASP A C 1
ATOM 1567 O O . ASP A 1 200 ? 14.091 9.739 0.544 1.00 32.03 200 ASP A O 1
ATOM 1571 N N . GLU A 1 201 ? 12.410 8.591 -0.414 1.00 31.36 201 GLU A N 1
ATOM 1572 C CA . GLU A 1 201 ? 11.336 9.587 -0.234 1.00 31.36 201 GLU A CA 1
ATOM 1573 C C . GLU A 1 201 ? 10.193 8.981 0.583 1.00 31.36 201 GLU A C 1
ATOM 1575 O O . GLU A 1 201 ? 9.735 7.862 0.231 1.00 31.36 201 GLU A O 1
#

pLDDT: mean 78.98, std 17.33, range [29.44, 98.31]

Foldseek 3Di:
DDCDDPDPPDLQNLCLLQPQAVQDPALVSLCVVLVHDADDDPDPVRSVVSSVVSVVSVVVVCVVVVNDDPVSSVVSSLVQQQVFDPPLAPDGSVNLQPFAQAWWKKFFAFPVRATQDIDIDRGSSSVVSVLRGHDQPDVLSVCRSVGGRDMDIDGDPHNVRRQVVRLVCCVVRVHPSPPDPPQPQDQPPVRDGDGDDDDDD

Secondary structure (DSSP, 8-state):
-----S----HHHHHHHHH-----SSHHHHHHHTT-------SHHHHHHHHHHHHHHHHHHHHHTT--SHHHHHHHHHHHHHHS--TT-S--HHHHHTS-SS-EEEEEE-TT--EEEEEEESSHHHHHHTTTSSS-SSHHHHHHHHH--EEEEEE-SSHHHHHHHHHHHHHHH--TTS-------EEPTTS-EEPPP----

Sequence (201 aa):
MKDIPELTLDLVAIRKRAFGESGPREPWEVAEHLGIPHVEANDPPSIARLVAMIWMRSIDDLEGESVTTLSDLERVIDAVLEATDFAGKAFGPQDVLALPDAPGIYRFADRRRRTLYVGRSAALRARVSSYFLGSPRDDKDRAIREHAVYLVTRRSASAVDAWIDEARAIERFAPRLNTQRAVHLDVSRDGVLLVPAADDE

Solvent-accessible surface area (backbone atoms only — not comparable to full-atom values): 11692 Å² total; per-residue (Å²): 141,73,93,68,69,99,74,77,78,49,64,61,57,50,48,21,38,69,66,52,37,81,56,54,93,47,72,64,54,48,24,56,76,70,70,47,90,79,74,98,52,95,46,70,71,55,44,52,50,50,50,51,53,46,48,58,57,48,47,59,59,33,50,74,70,69,39,83,46,72,69,43,50,49,50,48,36,50,51,46,40,61,68,42,89,46,83,83,37,81,54,49,49,68,63,43,69,69,39,54,83,36,17,11,29,41,34,34,13,28,90,84,68,46,53,39,34,67,47,63,34,65,29,39,19,68,55,58,47,56,72,58,38,40,50,67,86,48,72,61,49,40,51,45,63,74,48,38,20,39,77,48,76,45,80,33,95,36,61,69,48,11,51,56,54,33,51,54,48,42,69,74,56,62,23,79,63,42,79,79,69,82,76,62,77,44,64,45,98,86,72,46,78,41,70,78,78,79,80,92,125

Mean predicted aligned error: 10.44 Å

Nearest PDB structures (foldseek):
  1yd6-assembly1_D  TM=9.530E-01  e=1.621E-06  [Bacillus] caldotenax
  1yd6-assembly1_B  TM=9.546E-01  e=1.721E-06  [Bacillus] caldotenax
  1yd1-assembly1_A  TM=9.438E-01  e=2.185E-06  Thermotoga maritima
  1yd3-assembly1_A  TM=9.416E-01  e=2.320E-06  Thermotoga maritima
  1yd2-assembly1_A  TM=9.408E-01  e=2.462E-06  Thermotoga maritima

Radius of gyration: 18.96 Å; Cα contacts (8 Å, |Δi|>4): 278; chains: 1; bounding box: 50×37×46 Å